Protein 4XTL (pdb70)

CATH classification: 1.20.1070.10

Foldseek 3Di:
DDDQQLFLVQVQQAPVFAAPCLLVLLLVLLVVLLVLLVVLLVVLVVCLVLFDPLQSLLSVLSNVLSVLRNVLSVVQSVLSVQQWDADPVVRGTHGDPVGPHHDCVSVLVSQLVNQLSLQLNLCSQFPADPDDSVVLSVLSNVLSNQLSVLQVQLRSCVPVPVPSVVVSNVVSVVSVVSSLVSLVNRLVRRLPPADVVLNVLSVVLNVLQVVLVVLQSCLSCQLDPQHCPGPLVHSVSVSSSSNSPSVSSVSSSVSSVSSSVSSSSVSVD

Solvent-accessible surface area: 11677 Å² total

Sequence (269 aa):
TQELGANFENFIGATEGFSEIAYQFTSHILTLGYAVMLAGLLLYFILTIKNVDKKFQMMSNILSAVVMVSSAFLLLYAQQAQNWTSSSFTTFNEEVGRYFLDPSGDLFNNGYRRYLNNWLIDVPMMMLLFQILFVVSSLTTSKFSSSVRNQFWFSGAMMMIITGYIGQQFFYEEVSNLLTAFLVWGAISSAFFFFFHILWVMKKVINEGKEEGISPAGQKILSNIWILFLISWTTLYPGAYLMPYYLTGVDGFLYSEDGVMMARQQLVYTIADVSSVIYGVLLLGNLAITTLSNK

Radius of gyration: 19.94 Å; Cα contacts (8 Å, |Δi|>4): 425; chains: 1; bounding box: 28×38×68 Å

Structure (mmCIF, N/CA/C/O backbone):
data_4XTL
#
_entry.id   4XTL
#
_cell.length_a   40.180
_cell.length_b   80.840
_cell.length_c   232.840
_cell.angle_alpha   90.00
_cell.angle_beta   90.00
_cell.angle_gamma   90.00
#
_symmetry.space_group_name_H-M   'I 2 2 2'
#
loop_
_entity.id
_entity.type
_entity.pdbx_description
1 polymer 'Sodium pumping rhodopsin'
2 non-polymer 'SODIUM ION'
3 non-polymer EICOSANE
4 non-polymer GLYCEROL
5 water water
#
loop_
_atom_site.group_PDB
_atom_site.id
_atom_site.type_symbol
_atom_site.label_atom_id
_atom_site.label_alt_id
_atom_site.label_comp_id
_atom_site.label_asym_id
_atom_site.label_entity_id
_atom_site.label_seq_id
_atom_site.pdbx_PDB_ins_code
_atom_site.Cartn_x
_atom_site.Cartn_y
_atom_site.Cartn_z
_atom_site.occupancy
_atom_site.B_iso_or_equiv
_atom_site.auth_seq_id
_atom_site.auth_comp_id
_atom_site.auth_asym_id
_atom_site.auth_atom_id
_atom_site.pdbx_PDB_model_num
ATOM 1 N N . THR A 1 2 ? 25.806 11.910 -1.737 1.00 107.63 2 THR A N 1
ATOM 2 C CA . THR A 1 2 ? 26.038 12.060 -0.271 1.00 100.64 2 THR A CA 1
ATOM 3 C C . THR A 1 2 ? 25.749 13.491 0.180 1.00 106.16 2 THR A C 1
ATOM 4 O O . THR A 1 2 ? 26.296 14.448 -0.372 1.00 92.85 2 THR A O 1
ATOM 6 N N . GLN A 1 3 ? 24.893 13.627 1.188 1.00 91.27 3 GLN A N 1
ATOM 7 C CA . GLN A 1 3 ? 24.505 14.941 1.694 1.00 92.91 3 GLN A CA 1
ATOM 8 C C . GLN A 1 3 ? 25.669 15.643 2.400 1.00 94.07 3 GLN A C 1
ATOM 9 O O . GLN A 1 3 ? 26.196 15.143 3.395 1.00 114.05 3 GLN A O 1
ATOM 15 N N . GLU A 1 4 ? 26.054 16.807 1.883 1.00 63.31 4 GLU A N 1
ATOM 16 C CA . GLU A 1 4 ? 27.202 17.537 2.406 1.00 64.44 4 GLU A CA 1
ATOM 17 C C . GLU A 1 4 ? 26.795 18.693 3.325 1.00 63.30 4 GLU A C 1
ATOM 18 O O . GLU A 1 4 ? 27.422 18.903 4.361 1.00 73.31 4 GLU A O 1
ATOM 21 N N . LEU A 1 5 ? 25.759 19.445 2.954 0.75 47.98 5 LEU A N 1
ATOM 22 C CA . LEU A 1 5 ? 25.333 20.596 3.768 0.75 54.97 5 LEU A CA 1
ATOM 23 C C . LEU A 1 5 ? 24.740 20.154 5.103 0.75 50.31 5 LEU A C 1
ATOM 24 O O . LEU A 1 5 ? 25.002 20.766 6.136 0.75 61.72 5 LEU A O 1
ATOM 29 N N . GLY A 1 6 ? 23.937 19.094 5.070 1.00 52.75 6 GLY A N 1
ATOM 30 C CA . GLY A 1 6 ? 23.153 18.685 6.230 1.00 57.34 6 GLY A CA 1
ATOM 31 C C . GLY A 1 6 ? 23.785 17.561 7.024 1.00 58.95 6 GLY A C 1
ATOM 32 O O . GLY A 1 6 ? 23.085 16.731 7.602 1.00 61.57 6 GLY A O 1
ATOM 33 N N . ASN A 1 7 ? 25.114 17.535 7.054 1.00 56.25 7 ASN A N 1
ATOM 34 C C . ASN A 1 7 ? 25.953 16.507 9.473 1.00 51.05 7 ASN A C 1
ATOM 35 O O . ASN A 1 7 ? 26.355 15.572 10.155 1.00 52.97 7 ASN A O 1
ATOM 36 N N . ALA A 1 8 ? 25.844 17.742 9.946 1.00 49.48 8 ALA A N 1
ATOM 37 C CA . ALA A 1 8 ? 26.329 18.092 11.278 1.00 53.82 8 ALA A CA 1
ATOM 38 C C . ALA A 1 8 ? 25.305 17.704 12.344 1.00 52.38 8 ALA A C 1
ATOM 39 O O . ALA A 1 8 ? 25.663 17.360 13.476 1.00 68.63 8 ALA A O 1
ATOM 41 N N . ASN A 1 9 ? 24.032 17.765 11.975 1.00 33.42 9 ASN A N 1
ATOM 42 C CA . ASN A 1 9 ? 22.957 17.506 12.907 1.00 33.28 9 ASN A CA 1
ATOM 43 C C . ASN A 1 9 ? 21.650 17.200 12.192 1.00 35.19 9 ASN A C 1
ATOM 44 O O . ASN A 1 9 ? 21.517 17.430 10.975 1.00 32.13 9 ASN A O 1
ATOM 49 N N . PHE A 1 10 ? 20.679 16.688 12.945 1.00 29.41 10 PHE A N 1
ATOM 50 C CA . PHE A 1 10 ? 19.430 16.239 12.384 1.00 30.96 10 PHE A CA 1
ATOM 51 C C . PHE A 1 10 ? 18.615 17.374 11.782 1.00 32.27 10 PHE A C 1
ATOM 52 O O . PHE A 1 10 ? 17.934 17.187 10.773 1.00 31.32 10 PHE A O 1
ATOM 60 N N . GLU A 1 11 ? 18.678 18.546 12.412 1.00 29.03 11 GLU A N 1
ATOM 61 C CA . GLU A 1 11 ? 17.974 19.715 11.925 1.00 25.34 11 GLU A CA 1
ATOM 62 C C . GLU A 1 11 ? 18.476 20.087 10.524 1.00 23.92 11 GLU A C 1
ATOM 63 O O . GLU A 1 11 ? 17.678 20.307 9.618 1.00 25.72 11 GLU A O 1
ATOM 69 N N . ASN A 1 12 ? 19.791 20.141 10.354 1.00 26.12 12 ASN A N 1
ATOM 70 C CA . ASN A 1 12 ? 20.364 20.429 9.026 1.00 25.16 12 ASN A CA 1
ATOM 71 C C . ASN A 1 12 ? 20.039 19.321 8.035 1.00 30.97 12 ASN A C 1
ATOM 72 O O . ASN A 1 12 ? 19.743 19.595 6.870 1.00 29.20 12 ASN A O 1
ATOM 77 N N . PHE A 1 13 ? 20.068 18.074 8.503 1.00 29.08 13 PHE A N 1
ATOM 78 C CA . PHE A 1 13 ? 19.772 16.940 7.639 1.00 27.34 13 PHE A CA 1
ATOM 79 C C . PHE A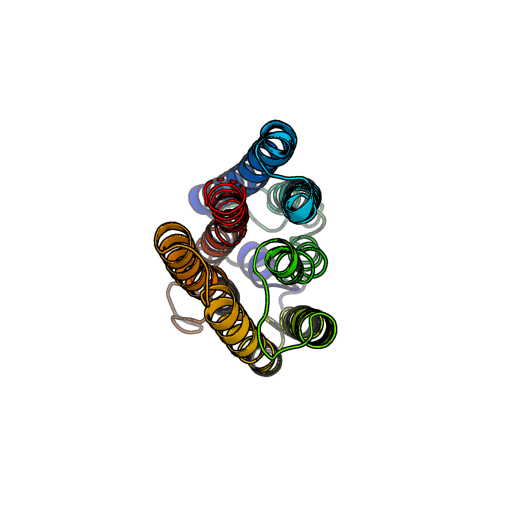 1 13 ? 18.369 17.038 7.072 1.00 29.80 13 PHE A C 1
ATOM 80 O O . PHE A 1 13 ? 18.155 16.921 5.852 1.00 30.38 13 PHE A O 1
ATOM 88 N N . ILE A 1 14 ? 17.395 17.284 7.938 1.00 27.99 14 ILE A N 1
ATOM 89 C CA . ILE A 1 14 ? 16.025 17.421 7.493 1.00 27.34 14 ILE A CA 1
ATOM 90 C C . ILE A 1 14 ? 15.863 18.650 6.579 1.00 29.89 14 ILE A C 1
ATOM 91 O O . ILE A 1 14 ? 15.246 18.585 5.510 1.00 29.39 14 ILE A O 1
ATOM 96 N N . GLY A 1 15 ? 16.407 19.779 7.017 1.00 27.40 15 GLY A N 1
ATOM 97 C CA . GLY A 1 15 ? 16.347 21.008 6.238 1.00 27.91 15 GLY A CA 1
ATOM 98 C C . GLY A 1 15 ? 16.974 20.900 4.853 1.00 28.77 15 GLY A C 1
ATOM 99 O O . GLY A 1 15 ? 16.577 21.614 3.952 1.00 31.03 15 GLY A O 1
ATOM 100 N N . ALA A 1 16 ? 17.992 20.060 4.698 1.00 27.20 16 ALA A N 1
ATOM 101 C CA . ALA A 1 16 ? 18.672 19.917 3.406 1.00 30.10 16 ALA A CA 1
ATOM 102 C C . ALA A 1 16 ? 18.023 18.848 2.530 1.00 34.89 16 ALA A C 1
ATOM 103 O O . ALA A 1 16 ? 18.268 18.792 1.331 1.00 39.03 16 ALA A O 1
ATOM 105 N N . THR A 1 17 ? 17.192 18.002 3.111 1.00 29.71 17 THR A N 1
ATOM 106 C CA . THR A 1 17 ? 16.572 16.925 2.325 1.00 31.41 17 THR A CA 1
ATOM 107 C C . THR A 1 17 ? 15.078 17.188 2.107 1.00 34.47 17 THR A C 1
ATOM 108 O O . THR A 1 17 ? 14.658 17.587 1.021 1.00 35.95 17 THR A O 1
ATOM 112 N N . GLU A 1 18 ? 14.296 16.993 3.156 1.00 32.88 18 GLU A N 1
ATOM 113 C CA . GLU A 1 18 ? 12.844 17.119 3.123 1.00 33.16 18 GLU A CA 1
ATOM 114 C C . GLU A 1 18 ? 12.426 18.581 3.185 1.00 35.08 18 GLU A C 1
ATOM 115 O O . GLU A 1 18 ? 11.392 18.962 2.639 1.00 33.25 18 GLU A O 1
ATOM 121 N N . GLY A 1 19 ? 13.223 19.411 3.857 1.00 31.60 19 GLY A N 1
ATOM 122 C CA . GLY A 1 19 ? 12.798 20.772 4.155 1.00 29.29 19 GLY A CA 1
ATOM 123 C C . GLY A 1 19 ? 11.717 20.778 5.224 1.00 28.99 19 GLY A C 1
ATOM 124 O O . GLY A 1 19 ? 11.226 19.732 5.622 1.00 31.68 19 GLY A O 1
ATOM 125 N N . PHE A 1 20 ? 11.366 21.973 5.695 1.00 28.25 20 PHE A N 1
ATOM 126 C CA . PHE A 1 20 ? 10.382 22.170 6.755 1.00 31.21 20 PHE A CA 1
ATOM 127 C C . PHE A 1 20 ? 9.135 22.837 6.179 1.00 25.75 20 PHE A C 1
ATOM 128 O O . PHE A 1 20 ? 9.229 23.817 5.434 1.00 29.96 20 PHE A O 1
ATOM 136 N N . SER A 1 21 ? 7.975 22.303 6.522 1.00 29.91 21 SER A N 1
ATOM 137 C CA . SER A 1 21 ? 6.737 22.959 6.211 1.00 32.88 21 SER A CA 1
ATOM 138 C C . SER A 1 21 ? 6.715 24.317 6.891 1.00 42.95 21 SER A C 1
ATOM 139 O O . SER A 1 21 ? 7.455 24.556 7.845 1.00 32.64 21 SER A O 1
ATOM 142 N N . GLU A 1 22 ? 5.860 25.205 6.400 1.00 35.42 22 GLU A N 1
ATOM 143 C CA . GLU A 1 22 ? 5.642 26.496 7.041 1.00 41.60 22 GLU A CA 1
ATOM 144 C C . GLU A 1 22 ? 5.304 26.303 8.526 1.00 37.44 22 GLU A C 1
ATOM 145 O O . GLU A 1 22 ? 5.828 27.014 9.390 1.00 33.49 22 GLU A O 1
ATOM 151 N N . ILE A 1 23 ? 4.419 25.356 8.816 1.00 36.92 23 ILE A N 1
ATOM 152 C CA . ILE A 1 23 ? 4.018 25.075 10.191 1.00 36.80 23 ILE A CA 1
ATOM 153 C C . ILE A 1 23 ? 5.205 24.650 11.054 1.00 32.68 23 ILE A C 1
ATOM 154 O O . ILE A 1 23 ? 5.378 25.152 12.155 1.00 31.72 23 ILE A O 1
ATOM 159 N N . ALA A 1 24 ? 6.015 23.717 10.570 1.00 34.30 24 ALA A N 1
ATOM 160 C CA . ALA A 1 24 ? 7.145 23.248 11.367 1.00 32.42 24 ALA A CA 1
ATOM 161 C C . ALA A 1 24 ? 8.155 24.383 11.568 1.00 32.81 24 ALA A C 1
ATOM 162 O O . ALA A 1 24 ? 8.681 24.577 12.673 1.00 29.29 24 ALA A O 1
ATOM 164 N N . TYR A 1 25 ? 8.416 25.145 10.509 1.00 27.95 25 TYR A N 1
ATOM 165 C CA . TYR A 1 25 ? 9.353 26.250 10.594 1.00 28.68 25 TYR A CA 1
ATOM 166 C C . TYR A 1 25 ? 8.886 27.332 11.579 1.00 29.90 25 TYR A C 1
ATOM 167 O O . TYR A 1 25 ? 9.668 27.821 12.417 1.00 26.88 25 TYR A O 1
ATOM 176 N N . GLN A 1 26 ? 7.615 27.700 11.480 1.00 28.17 26 GLN A N 1
ATOM 177 C CA . GLN A 1 26 ? 7.069 28.782 12.295 1.00 28.75 26 GLN A CA 1
ATOM 178 C C . GLN A 1 26 ? 6.840 28.312 13.731 1.00 30.32 26 GLN A C 1
ATOM 179 O O . GLN A 1 26 ? 7.073 29.072 14.680 1.00 27.96 26 GLN A O 1
ATOM 185 N N . PHE A 1 27 ? 6.378 27.080 13.895 1.00 27.92 27 PHE A N 1
ATOM 186 C CA . PHE A 1 27 ? 6.193 26.552 15.240 1.00 31.22 27 PHE A CA 1
ATOM 187 C C . PHE A 1 27 ? 7.510 26.552 15.996 1.00 30.56 27 PHE A C 1
ATOM 188 O O . PHE A 1 27 ? 7.557 26.962 17.163 1.00 28.47 27 PHE A O 1
ATOM 196 N N . THR A 1 28 ? 8.570 26.097 15.336 1.00 28.34 28 THR A N 1
ATOM 197 C CA . THR A 1 28 ? 9.875 25.978 15.987 1.00 28.02 28 THR A CA 1
ATOM 198 C C . THR A 1 28 ? 10.424 27.365 16.310 1.00 26.85 28 THR A C 1
ATOM 199 O O . THR A 1 28 ? 10.912 27.616 17.414 1.00 26.22 28 THR A O 1
ATOM 203 N N . SER A 1 29 ? 10.320 28.290 15.361 1.00 26.06 29 SER A N 1
ATOM 204 C CA . SER A 1 29 ? 10.715 29.654 15.617 1.00 28.63 29 SER A CA 1
ATOM 205 C C . SER A 1 29 ? 9.987 30.243 16.834 1.00 27.80 29 SER A C 1
ATOM 206 O O . SER A 1 29 ? 10.606 30.849 17.702 1.00 27.79 29 SER A O 1
ATOM 209 N N . HIS A 1 30 ? 8.674 30.058 16.899 1.00 26.49 30 HIS A N 1
ATOM 210 C CA . HIS A 1 30 ? 7.882 30.631 17.963 1.00 29.03 30 HIS A CA 1
ATOM 211 C C . HIS A 1 30 ? 8.187 30.003 19.318 1.00 26.09 30 HIS A C 1
ATOM 212 O O . HIS A 1 30 ? 8.249 30.717 20.326 1.00 26.65 30 HIS A O 1
ATOM 219 N N . ILE A 1 31 ? 8.394 28.693 19.353 1.00 23.60 31 ILE A N 1
ATOM 220 C CA . ILE A 1 31 ? 8.693 28.034 20.632 1.00 23.08 31 ILE A CA 1
ATOM 221 C C . ILE A 1 31 ? 10.074 28.480 21.140 1.00 27.31 31 ILE A C 1
ATOM 222 O O . ILE A 1 31 ? 10.257 28.707 22.346 1.00 23.62 31 ILE A O 1
ATOM 227 N N . LEU A 1 32 ? 11.033 28.645 20.238 1.00 25.68 32 LEU A N 1
ATOM 228 C CA . LEU A 1 32 ? 12.370 29.106 20.630 1.00 26.86 32 LEU A CA 1
ATOM 229 C C . LEU A 1 32 ? 12.313 30.556 21.128 1.00 28.59 32 LEU A C 1
ATOM 230 O O . LEU A 1 32 ? 12.990 30.931 22.089 1.00 26.52 32 LEU A O 1
ATOM 235 N N . THR A 1 33 ? 11.474 31.372 20.499 1.00 24.21 33 THR A N 1
ATOM 236 C CA . THR A 1 33 ? 11.295 32.739 20.925 1.00 24.54 33 THR A CA 1
ATOM 237 C C . THR A 1 33 ? 10.631 32.800 22.298 1.00 26.46 33 THR A C 1
ATOM 238 O O . THR A 1 33 ? 11.032 33.598 23.148 1.00 28.04 33 THR A O 1
ATOM 242 N N . LEU A 1 34 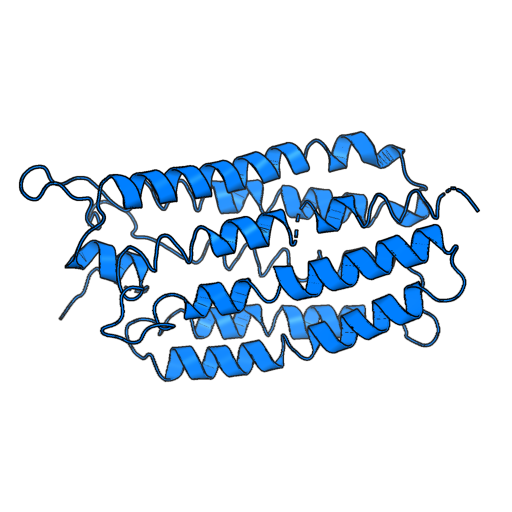? 9.627 31.957 22.518 1.00 25.71 34 LEU A N 1
ATOM 243 C CA . LEU A 1 34 ? 8.960 31.901 23.813 1.00 27.16 34 LEU A CA 1
ATOM 244 C C . LEU A 1 34 ? 9.992 31.543 24.880 1.00 28.07 34 LEU A C 1
ATOM 245 O O . LEU A 1 34 ? 9.962 32.071 25.988 1.00 26.49 34 LEU A O 1
ATOM 250 N N . GLY A 1 35 ? 10.905 30.656 24.521 1.00 24.05 35 GLY A N 1
ATOM 251 C CA . GLY A 1 35 ? 11.941 30.178 25.429 1.00 25.04 35 GLY A CA 1
ATOM 252 C C . GLY A 1 35 ? 12.809 31.310 25.952 1.00 25.15 35 GLY A C 1
ATOM 253 O O . GLY A 1 35 ? 12.954 31.485 27.174 1.00 23.90 35 GLY A O 1
ATOM 254 N N . TYR A 1 36 ? 13.368 32.122 25.053 1.00 22.94 36 TYR A N 1
ATOM 255 C CA . TYR A 1 36 ? 14.211 33.218 25.520 1.00 23.03 36 TYR A CA 1
ATOM 256 C C . TYR A 1 36 ? 13.404 34.307 26.199 1.00 23.46 36 TYR A C 1
ATOM 257 O O . TYR A 1 36 ? 13.901 34.940 27.136 1.00 23.21 36 TYR A O 1
ATOM 266 N N . ALA A 1 37 ? 12.156 34.516 25.772 1.00 22.97 37 ALA A N 1
ATOM 267 C CA . ALA A 1 37 ? 11.310 35.524 26.392 1.00 24.84 37 ALA A CA 1
ATOM 268 C C . ALA A 1 37 ? 11.013 35.176 27.861 1.00 24.14 37 ALA A C 1
ATOM 269 O O . ALA A 1 37 ? 11.022 36.046 28.728 1.00 22.83 37 ALA A O 1
ATOM 271 N N . VAL A 1 38 ? 10.745 33.900 28.114 1.00 21.47 38 VAL A N 1
ATOM 272 C CA . VAL A 1 38 ? 10.529 33.428 29.480 1.00 20.78 38 VAL A CA 1
ATOM 273 C C . VAL A 1 38 ? 11.792 33.621 30.331 1.00 21.49 38 VAL A C 1
ATOM 274 O O . VAL A 1 38 ? 11.700 33.994 31.509 1.00 22.35 38 VAL A O 1
ATOM 278 N N . MET A 1 39 ? 12.968 33.410 29.758 1.00 21.77 39 MET A N 1
ATOM 279 C CA . MET A 1 39 ? 14.209 33.616 30.522 1.00 20.91 39 MET A CA 1
ATOM 280 C C . MET A 1 39 ? 14.394 35.089 30.895 1.00 22.23 39 MET A C 1
ATOM 281 O O . MET A 1 39 ? 14.868 35.412 31.981 1.00 22.31 39 MET A O 1
ATOM 286 N N . LEU A 1 40 ? 14.020 35.987 29.991 1.00 21.23 40 LEU A N 1
ATOM 287 C CA . LEU A 1 40 ? 14.145 37.412 30.292 1.00 20.92 40 LEU A CA 1
ATOM 288 C C . LEU A 1 40 ? 13.189 37.813 31.414 1.00 22.21 40 LEU A C 1
ATOM 289 O O . LEU A 1 40 ? 13.564 38.533 32.346 1.00 24.14 40 LEU A O 1
ATOM 294 N N . ALA A 1 41 ? 11.951 37.333 31.338 1.00 20.65 41 ALA A N 1
ATOM 295 C CA . ALA A 1 41 ? 11.000 37.553 32.412 1.00 24.26 41 ALA A CA 1
ATOM 296 C C . ALA A 1 41 ? 11.512 36.969 33.723 1.00 24.83 41 ALA A C 1
ATOM 297 O O . ALA A 1 41 ? 11.401 37.597 34.795 1.00 23.32 41 ALA A O 1
ATOM 299 N N . GLY A 1 42 ? 12.057 35.758 33.654 1.00 22.70 42 GLY A N 1
ATOM 300 C CA . GLY A 1 42 ? 12.653 35.116 34.825 1.00 22.96 42 GLY A CA 1
ATOM 301 C C . GLY A 1 42 ? 13.776 35.938 35.434 1.00 20.86 42 GLY A C 1
ATOM 302 O O . GLY A 1 42 ? 13.890 36.083 36.675 1.00 21.89 42 GLY A O 1
ATOM 303 N N . LEU A 1 43 ? 14.598 36.519 34.568 1.00 19.63 43 LEU A N 1
ATOM 304 C CA . LEU A 1 43 ? 15.693 37.334 35.021 1.00 21.51 43 LEU A CA 1
ATOM 305 C C . LEU A 1 43 ? 15.167 38.483 35.900 1.00 22.54 43 LEU A C 1
ATOM 306 O O . LEU A 1 43 ? 15.662 38.711 37.005 1.00 21.23 43 LEU A O 1
ATOM 311 N N . LEU A 1 44 ? 14.163 39.184 35.403 1.00 23.15 44 LEU A N 1
ATOM 312 C CA A LEU A 1 44 ? 13.598 40.299 36.152 0.50 23.21 44 LEU A CA 1
ATOM 313 C CA B LEU A 1 44 ? 13.572 40.303 36.144 0.50 26.66 44 LEU A CA 1
ATOM 314 C C . LEU A 1 44 ? 12.979 39.802 37.461 1.00 26.43 44 LEU A C 1
ATOM 315 O O . LEU A 1 44 ? 13.181 40.409 38.519 1.00 25.16 44 LEU A O 1
ATOM 324 N N . TYR A 1 45 ? 12.261 38.680 37.397 1.00 24.23 45 TYR A N 1
ATOM 325 C CA . TYR A 1 45 ? 11.697 38.068 38.600 1.00 23.80 45 TYR A CA 1
ATOM 326 C C . TYR A 1 45 ? 12.741 37.778 39.665 1.00 24.50 45 TYR A C 1
ATOM 327 O O . TYR A 1 45 ? 12.557 38.148 40.835 1.00 25.65 45 TYR A O 1
ATOM 336 N N . PHE A 1 46 ? 13.835 37.107 39.306 1.00 20.61 46 PHE A N 1
ATOM 337 C CA . PHE A 1 46 ? 14.824 36.743 40.299 1.00 21.70 46 PHE A CA 1
ATOM 338 C C . PHE A 1 46 ? 15.554 37.957 40.866 1.00 24.76 46 PHE A C 1
ATOM 339 O O . PHE A 1 46 ? 15.884 37.982 42.037 1.00 24.65 46 PHE A O 1
ATOM 347 N N . ILE A 1 47 ? 15.744 38.982 40.039 1.00 22.15 47 ILE A N 1
ATOM 348 C CA . ILE A 1 47 ? 16.349 40.227 40.520 1.00 23.23 47 ILE A CA 1
ATOM 349 C C . ILE A 1 47 ? 15.409 40.918 41.517 1.00 22.01 47 ILE A C 1
ATOM 350 O O . ILE A 1 47 ? 15.813 41.253 42.633 1.00 26.69 47 ILE A O 1
ATOM 355 N N . LEU A 1 48 ? 14.148 41.073 41.142 1.00 23.09 48 LEU A N 1
ATOM 356 C CA . LEU A 1 48 ? 13.220 41.867 41.931 1.00 23.60 48 LEU A CA 1
ATOM 357 C C . LEU A 1 48 ? 12.872 41.211 43.260 1.00 33.64 48 LEU A C 1
ATOM 358 O O . LEU A 1 48 ? 12.605 41.913 44.237 1.00 35.21 48 LEU A O 1
ATOM 363 N N . THR A 1 49 ? 12.880 39.881 43.313 1.00 24.84 49 THR A N 1
ATOM 364 C CA . THR A 1 49 ? 12.434 39.180 44.530 1.00 28.55 49 THR A CA 1
ATOM 365 C C . THR A 1 49 ? 13.575 38.806 45.467 1.00 30.24 49 THR A C 1
ATOM 366 O O . THR A 1 49 ? 13.370 38.165 46.495 1.00 30.78 49 THR A O 1
ATOM 370 N N . ILE A 1 50 ? 14.787 39.223 45.139 1.00 27.73 50 ILE A N 1
ATOM 371 C CA . ILE A 1 50 ? 15.939 38.799 45.881 1.00 28.98 50 ILE A CA 1
ATOM 372 C C . ILE A 1 50 ? 15.847 39.254 47.333 1.00 32.95 50 ILE A C 1
ATOM 373 O O . ILE A 1 50 ? 16.291 38.547 48.245 1.00 32.26 50 ILE A O 1
ATOM 378 N N . LYS A 1 51 ? 15.209 40.398 47.558 1.00 29.12 51 LYS A N 1
ATOM 379 C CA . LYS A 1 51 ? 15.012 40.890 48.917 1.00 39.59 51 LYS A CA 1
ATOM 380 C C . LYS A 1 51 ? 14.011 40.115 49.764 1.00 37.18 51 LYS A C 1
ATOM 381 O O . LYS A 1 51 ? 13.926 40.357 50.968 1.00 42.44 51 LYS A O 1
ATOM 387 N N . ASN A 1 52 ? 13.249 39.203 49.156 1.00 28.34 52 ASN A N 1
ATOM 388 C CA . ASN A 1 52 ? 12.223 38.460 49.873 1.00 29.61 52 ASN A CA 1
ATOM 389 C C . ASN A 1 52 ? 12.793 37.304 50.699 1.00 29.30 52 ASN A C 1
ATOM 390 O O . ASN A 1 52 ? 12.056 36.674 51.454 1.00 29.89 52 ASN A O 1
ATOM 395 N N . VAL A 1 53 ? 14.082 37.005 50.548 1.00 26.10 53 VAL A N 1
ATOM 396 C CA . VAL A 1 53 ? 14.693 35.907 51.314 1.00 25.54 53 VAL A CA 1
ATOM 397 C C . VAL A 1 53 ? 15.824 36.416 52.197 1.00 25.53 53 VAL A C 1
ATOM 398 O O . VAL A 1 53 ? 16.446 37.458 51.928 1.00 27.16 53 VAL A O 1
ATOM 402 N N . ASP A 1 54 ? 16.078 35.688 53.274 1.00 25.87 54 ASP A N 1
ATOM 403 C CA . ASP A 1 54 ? 17.135 36.044 54.185 1.00 27.98 54 ASP A CA 1
ATOM 404 C C . ASP A 1 54 ? 18.459 36.012 53.447 1.00 28.03 54 ASP A C 1
ATOM 405 O O . ASP A 1 54 ? 18.633 35.270 52.483 1.00 25.95 54 ASP A O 1
ATOM 410 N N . LYS A 1 55 ? 19.396 36.821 53.913 1.00 23.79 55 LYS A N 1
ATOM 411 C CA . LYS A 1 55 ? 20.719 36.906 53.331 1.00 25.82 55 LYS A CA 1
ATOM 412 C C . LYS A 1 55 ? 21.378 35.554 53.118 1.00 25.18 55 LYS A C 1
ATOM 413 O O . LYS A 1 55 ? 22.055 35.315 52.099 1.00 23.90 55 LYS A O 1
ATOM 419 N N . LYS A 1 56 ? 21.210 34.663 54.095 1.00 24.01 56 LYS A N 1
ATOM 420 C CA . LYS A 1 56 ? 21.911 33.387 54.030 1.00 26.55 56 LYS A CA 1
ATOM 421 C C . LYS A 1 56 ? 21.506 32.552 52.823 1.00 23.61 56 LYS A C 1
ATOM 422 O O . LYS A 1 56 ? 22.235 31.644 52.454 1.00 27.06 56 LYS A O 1
ATOM 426 N N . PHE A 1 57 ? 20.338 32.834 52.242 1.00 21.03 57 PHE A N 1
ATOM 427 C CA . PHE A 1 57 ? 19.868 32.067 51.088 1.00 20.61 57 PHE A CA 1
ATOM 428 C C . PHE A 1 57 ? 20.097 32.770 49.759 1.00 23.24 57 PHE A C 1
ATOM 429 O O . PHE A 1 57 ? 19.840 32.185 48.713 1.00 21.28 57 PHE A O 1
ATOM 437 N N . GLN A 1 58 ? 20.541 34.022 49.793 1.00 21.62 58 GLN A N 1
ATOM 438 C CA . GLN A 1 58 ? 20.526 34.838 48.567 1.00 22.51 58 GLN A CA 1
ATOM 439 C C . GLN A 1 58 ? 21.463 34.360 47.453 1.00 21.96 58 GLN A C 1
ATOM 440 O O . GLN A 1 58 ? 21.259 34.698 46.275 1.00 21.32 58 GLN A O 1
ATOM 446 N N . MET A 1 59 ? 22.483 33.571 47.761 1.00 21.27 59 MET A N 1
ATOM 447 C CA A MET A 1 59 ? 23.325 33.031 46.707 0.50 23.93 59 MET A CA 1
ATOM 448 C CA B MET A 1 59 ? 23.318 33.045 46.695 0.50 22.97 59 MET A CA 1
ATOM 449 C C . MET A 1 59 ? 22.496 32.183 45.740 1.00 21.08 59 MET A C 1
ATOM 450 O O . MET A 1 59 ? 22.821 32.078 44.559 1.00 19.96 59 MET A O 1
ATOM 459 N N . SER A 1 60 ? 21.429 31.553 46.238 1.00 18.34 60 SER A N 1
ATOM 460 C CA . SER A 1 60 ? 20.576 30.792 45.338 1.00 21.22 60 SER A CA 1
ATOM 461 C C . SER A 1 60 ? 19.857 31.719 44.344 1.00 21.37 60 SER A C 1
ATOM 462 O O . SER A 1 60 ? 19.816 31.473 43.119 1.00 20.11 60 SER A O 1
ATOM 465 N N . ASN A 1 61 ? 19.315 32.820 44.849 1.00 21.89 61 ASN A N 1
ATOM 466 C CA . ASN A 1 61 ? 18.619 33.764 43.990 1.00 23.62 61 ASN A CA 1
ATOM 467 C C . ASN A 1 61 ? 19.601 34.357 42.982 1.00 22.55 61 ASN A C 1
ATOM 468 O O . ASN A 1 61 ? 19.273 34.562 41.798 1.00 22.98 61 ASN A O 1
ATOM 473 N N . ILE A 1 62 ? 20.832 34.612 43.428 1.00 21.05 62 ILE A N 1
ATOM 474 C CA . ILE A 1 62 ? 21.894 35.088 42.556 1.00 23.06 62 ILE A CA 1
ATOM 475 C C . ILE A 1 62 ? 22.195 34.121 41.419 1.00 23.12 62 ILE A C 1
ATOM 476 O O . ILE A 1 62 ? 22.290 34.504 40.239 1.00 22.21 62 ILE A O 1
ATOM 481 N N . LEU A 1 63 ? 22.357 32.856 41.760 1.00 19.12 63 LEU A N 1
ATOM 482 C CA . LEU A 1 63 ? 22.612 31.853 40.762 1.00 19.04 63 LEU A CA 1
ATOM 483 C C . LEU A 1 63 ? 21.445 31.748 39.786 1.00 18.26 63 LEU A C 1
ATOM 484 O O . LEU A 1 63 ? 21.675 31.591 38.575 1.00 20.86 63 LEU A O 1
ATOM 489 N N . SER A 1 64 ? 20.220 31.853 40.277 1.00 17.10 64 SER A N 1
ATOM 490 C CA . SER A 1 64 ? 19.053 31.810 39.374 1.00 17.74 64 SER A CA 1
ATOM 491 C C . SER A 1 64 ? 19.150 32.960 38.367 1.00 17.95 64 SER A C 1
ATOM 492 O O . SER A 1 64 ? 18.940 32.768 37.166 1.00 19.76 64 SER A O 1
ATOM 495 N N . ALA A 1 65 ? 19.469 34.155 38.861 1.00 18.65 65 ALA A N 1
ATOM 496 C CA . ALA A 1 65 ? 19.636 35.306 37.963 1.00 20.06 65 ALA A CA 1
ATOM 497 C C . ALA A 1 65 ? 20.734 35.121 36.923 1.00 20.09 65 ALA A C 1
ATOM 498 O O . ALA A 1 65 ? 20.521 35.419 35.744 1.00 21.79 65 ALA A O 1
ATOM 500 N N . VAL A 1 66 ? 21.914 34.651 37.329 1.00 19.59 66 VAL A N 1
ATOM 501 C CA . VAL A 1 66 ? 23.001 34.379 36.420 1.00 21.02 66 VAL A CA 1
ATOM 502 C C . VAL A 1 66 ? 22.605 33.329 35.369 1.00 22.44 66 VAL A C 1
ATOM 503 O O . VAL A 1 66 ? 22.847 33.496 34.179 1.00 22.07 66 VAL A O 1
ATOM 507 N N . VAL A 1 67 ? 21.958 32.252 35.813 1.00 19.69 67 VAL A N 1
ATOM 508 C CA . VAL A 1 67 ? 21.429 31.261 34.883 1.00 17.98 67 VAL A CA 1
ATOM 509 C C . VAL A 1 67 ? 20.491 31.917 33.856 1.00 18.32 67 VAL A C 1
ATOM 510 O O . VAL A 1 67 ? 20.574 31.615 32.651 1.00 20.59 67 VAL A O 1
ATOM 514 N N . MET A 1 68 ? 19.600 32.790 34.306 1.00 19.83 68 MET A N 1
ATOM 515 C CA . MET A 1 68 ? 18.681 33.477 33.406 1.00 20.45 68 MET A CA 1
ATOM 516 C C . MET A 1 68 ? 19.431 34.327 32.376 1.00 21.01 68 MET A C 1
ATOM 517 O O . MET A 1 68 ? 19.022 34.388 31.210 1.00 19.45 68 MET A O 1
ATOM 522 N N . VAL A 1 69 ? 20.503 35.005 32.808 1.00 19.92 69 VAL A N 1
ATOM 523 C CA . VAL A 1 69 ? 21.291 35.817 31.858 1.00 21.21 69 VAL A CA 1
ATOM 524 C C . VAL A 1 69 ? 21.843 34.916 30.754 1.00 20.77 69 VAL A C 1
ATOM 525 O O . VAL A 1 69 ? 21.709 35.210 29.547 1.00 21.84 69 VAL A O 1
ATOM 529 N N . SER A 1 70 ? 22.477 33.818 31.143 1.00 19.79 70 SER A N 1
ATOM 530 C CA A SER A 1 70 ? 23.078 32.917 30.168 0.70 21.57 70 SER A CA 1
ATOM 531 C CA B SER A 1 70 ? 23.072 32.879 30.196 0.30 21.74 70 SER A CA 1
ATOM 532 C C . SER A 1 70 ? 22.025 32.288 29.255 1.00 22.19 70 SER A C 1
ATOM 533 O O . SER A 1 70 ? 22.236 32.193 28.046 1.00 22.41 70 SER A O 1
ATOM 538 N N . ALA A 1 71 ? 20.899 31.880 29.827 1.00 20.05 71 ALA A N 1
ATOM 539 C CA . ALA A 1 71 ? 19.837 31.227 29.070 1.00 20.47 71 ALA A CA 1
ATOM 540 C C . ALA A 1 71 ? 19.165 32.209 28.117 1.00 19.68 71 ALA A C 1
ATOM 541 O O . ALA A 1 71 ? 18.901 31.877 26.958 1.00 20.20 71 ALA A O 1
ATOM 543 N N . PHE A 1 72 ? 18.908 33.432 28.581 1.00 18.86 72 PHE A N 1
ATOM 544 C CA . PHE A 1 72 ? 18.328 34.427 27.699 1.00 19.94 72 PHE A CA 1
ATOM 545 C C . PHE A 1 72 ? 19.246 34.685 26.502 1.00 20.20 72 PHE A C 1
ATOM 546 O O . PHE A 1 72 ? 18.793 34.651 25.350 1.00 20.80 72 PHE A O 1
ATOM 554 N N . LEU A 1 73 ? 20.531 34.906 26.752 1.00 18.60 73 LEU A N 1
ATOM 555 C CA . LEU A 1 73 ? 21.436 35.237 25.648 1.00 20.63 73 LEU A CA 1
ATOM 556 C C . LEU A 1 73 ? 21.585 34.085 24.672 1.00 23.16 73 LEU A C 1
ATOM 557 O O . LEU A 1 73 ? 21.567 34.267 23.449 1.00 20.92 73 LEU A O 1
ATOM 562 N N . LEU A 1 74 ? 21.780 32.885 25.203 1.00 19.84 74 LEU A N 1
ATOM 563 C CA . LEU A 1 74 ? 22.104 31.755 24.341 1.00 21.58 74 LEU A CA 1
ATOM 564 C C . LEU A 1 74 ? 20.870 31.204 23.654 1.00 20.75 74 LEU A C 1
ATOM 565 O O . LEU A 1 74 ? 20.963 30.729 22.511 1.00 22.03 74 LEU A O 1
ATOM 570 N N . LEU A 1 75 ? 19.713 31.262 24.304 1.00 20.54 75 LEU A N 1
ATOM 571 C CA . LEU A 1 75 ? 18.479 30.862 23.651 1.00 22.27 75 LEU A CA 1
ATOM 572 C C . LEU A 1 75 ? 18.031 31.923 22.636 1.00 23.20 75 LEU A C 1
ATOM 573 O O . LEU A 1 75 ? 17.433 31.589 21.599 1.00 22.67 75 LEU A O 1
ATOM 578 N N . TYR A 1 76 ? 18.329 33.198 22.908 1.00 19.81 76 TYR A N 1
ATOM 579 C CA . TYR A 1 76 ? 18.106 34.221 21.898 1.00 20.89 76 TYR A CA 1
ATOM 580 C C . TYR A 1 76 ? 18.964 33.930 20.669 1.00 20.19 76 TYR A C 1
ATOM 581 O O . TYR A 1 76 ? 18.472 33.944 19.519 1.00 22.84 76 TYR A O 1
ATOM 590 N N . ALA A 1 77 ? 20.236 33.629 20.889 1.00 20.05 77 ALA A N 1
ATOM 591 C CA . ALA A 1 77 ? 21.129 33.279 19.801 1.00 21.26 77 ALA A CA 1
ATOM 592 C C . ALA A 1 77 ? 20.643 32.036 19.045 1.00 24.37 77 ALA A C 1
ATOM 593 O O . ALA A 1 77 ? 20.703 31.992 17.814 1.00 25.53 77 ALA A O 1
ATOM 595 N N . GLN A 1 78 ? 20.137 31.041 19.771 1.00 22.10 78 GLN A N 1
ATOM 596 C CA A GLN A 1 78 ? 19.605 29.813 19.168 0.50 23.51 78 GLN A CA 1
ATOM 597 C CA B GLN A 1 78 ? 19.669 29.834 19.097 0.50 24.36 78 GLN A CA 1
ATOM 598 C C . GLN A 1 78 ? 18.428 30.112 18.261 1.00 25.75 78 GLN A C 1
ATOM 599 O O . GLN A 1 78 ? 18.297 29.561 17.159 1.00 24.84 78 GLN A O 1
ATOM 610 N N . ALA A 1 79 ? 17.536 30.961 18.749 1.00 22.45 79 ALA A N 1
ATOM 611 C CA . ALA A 1 79 ? 16.343 31.316 18.011 1.00 22.39 79 ALA A CA 1
ATOM 612 C C . ALA A 1 79 ? 16.720 32.034 16.708 1.00 25.30 79 ALA A C 1
ATOM 613 O O . ALA A 1 79 ? 16.142 31.735 15.654 1.00 25.46 79 ALA A O 1
ATOM 615 N N . GLN A 1 80 ? 17.690 32.959 16.766 1.00 24.33 80 GLN A N 1
ATOM 616 C CA . GLN A 1 80 ? 18.120 33.690 15.565 1.00 28.07 80 GLN A CA 1
ATOM 617 C C . GLN A 1 80 ? 18.810 32.724 14.601 1.00 26.92 80 GLN A C 1
ATOM 618 O O . GLN A 1 80 ? 18.720 32.868 13.372 1.00 25.91 80 GLN A O 1
ATOM 624 N N . ASN A 1 81 ? 19.523 31.758 15.155 1.00 25.34 81 ASN A N 1
ATOM 625 C CA . ASN A 1 81 ? 20.189 30.736 14.356 1.00 25.87 81 ASN A CA 1
ATOM 626 C C . ASN A 1 81 ? 19.172 29.890 13.605 1.00 27.84 81 ASN A C 1
ATOM 627 O O . ASN A 1 81 ? 19.414 29.514 12.438 1.00 27.63 81 ASN A O 1
ATOM 632 N N . TRP A 1 82 ? 18.042 29.589 14.235 1.00 24.32 82 TRP A N 1
ATOM 633 C CA . TRP A 1 82 ? 16.979 28.841 13.563 1.00 24.61 82 TRP A CA 1
ATOM 634 C C . TRP A 1 82 ? 16.443 29.600 12.334 1.00 27.60 82 TRP A C 1
ATOM 635 O O . TRP A 1 82 ? 16.389 29.056 11.207 1.00 26.24 82 TRP A O 1
ATOM 646 N N . THR A 1 83 ? 16.049 30.847 12.531 1.00 25.35 83 THR A N 1
ATOM 647 C CA . THR A 1 83 ? 15.432 31.597 11.445 1.00 29.77 83 THR A CA 1
ATOM 648 C C . THR A 1 83 ? 16.429 31.934 10.342 1.00 31.86 83 THR A C 1
ATOM 649 O O . THR A 1 83 ? 16.066 31.936 9.164 1.00 29.80 83 THR A O 1
ATOM 653 N N . SER A 1 84 ? 17.680 32.201 10.697 1.00 26.75 84 SER A N 1
ATOM 654 C CA A SER A 1 84 ? 18.712 32.527 9.712 0.50 32.67 84 SER A CA 1
ATOM 655 C CA B SER A 1 84 ? 18.692 32.533 9.694 0.50 32.34 84 SER A CA 1
ATOM 656 C C . SER A 1 84 ? 19.151 31.314 8.887 1.00 34.05 84 SER A C 1
ATOM 657 O O . SER A 1 84 ? 19.675 31.456 7.785 1.00 31.47 84 SER A O 1
ATOM 662 N N . SER A 1 85 ? 18.948 30.112 9.419 1.00 26.72 85 SER A N 1
ATOM 663 C CA . SER A 1 85 ? 19.517 28.919 8.785 1.00 25.35 85 SER A CA 1
ATOM 664 C C . SER A 1 85 ? 18.633 28.282 7.720 1.00 25.20 85 SER A C 1
ATOM 665 O O . SER A 1 85 ? 19.132 27.528 6.884 1.00 26.75 85 SER A O 1
ATOM 668 N N . PHE A 1 86 ? 17.339 28.547 7.780 1.00 24.66 86 PHE A N 1
ATOM 669 C CA . PHE A 1 86 ? 16.379 27.936 6.856 1.00 27.22 86 PHE A CA 1
ATOM 670 C C . PHE A 1 86 ? 15.611 29.021 6.128 1.00 30.08 86 PHE A C 1
ATOM 671 O O . PHE A 1 86 ? 15.198 30.008 6.721 1.00 29.61 86 PHE A O 1
ATOM 679 N N . THR A 1 87 ? 15.433 28.834 4.825 1.00 26.96 87 THR A N 1
ATOM 680 C CA A THR A 1 87 ? 14.828 29.869 4.005 0.50 27.12 87 THR A CA 1
ATOM 681 C CA B THR A 1 87 ? 14.884 29.869 3.950 0.50 27.40 87 THR A CA 1
ATOM 682 C C . THR A 1 87 ? 13.851 29.255 3.010 1.00 29.29 87 THR A C 1
ATOM 683 O O . THR A 1 87 ? 14.021 28.127 2.561 1.00 29.16 87 THR A O 1
ATOM 690 N N . PHE A 1 88 ? 12.802 30.007 2.712 1.00 30.81 88 PHE A N 1
ATOM 691 C CA . PHE A 1 88 ? 11.679 29.520 1.953 1.00 33.65 88 PHE A CA 1
ATOM 692 C C . PHE A 1 88 ? 12.017 29.378 0.474 1.00 32.49 88 PHE A C 1
ATOM 693 O O . PHE A 1 88 ? 12.649 30.247 -0.106 1.00 33.74 88 PHE A O 1
ATOM 701 N N . ASN A 1 89 ? 11.609 28.257 -0.113 1.00 31.42 89 ASN A N 1
ATOM 702 C CA . ASN A 1 89 ? 11.685 28.105 -1.564 1.00 35.62 89 ASN A CA 1
ATOM 703 C C . ASN A 1 89 ? 10.289 28.157 -2.132 1.00 31.96 89 ASN A C 1
ATOM 704 O O . ASN A 1 89 ? 9.405 27.412 -1.699 1.00 39.92 89 ASN A O 1
ATOM 709 N N . GLU A 1 90 ? 10.083 29.050 -3.098 1.00 41.80 90 GLU A N 1
ATOM 710 C CA . GLU A 1 90 ? 8.753 29.248 -3.687 1.00 45.56 90 GLU A CA 1
ATOM 711 C C . GLU A 1 90 ? 8.345 28.073 -4.575 1.00 36.49 90 GLU A C 1
ATOM 712 O O . GLU A 1 90 ? 7.196 27.652 -4.561 1.00 50.17 90 GLU A O 1
ATOM 716 N N . GLU A 1 91 ? 9.305 27.530 -5.319 1.00 47.12 91 GLU A N 1
ATOM 717 C CA . GLU A 1 91 ? 9.044 26.419 -6.226 1.00 44.70 91 GLU A CA 1
ATOM 718 C C . GLU A 1 91 ? 8.476 25.209 -5.488 1.00 58.81 91 GLU A C 1
ATOM 719 O O . GLU A 1 91 ? 7.477 24.628 -5.915 1.00 53.04 91 GLU A O 1
ATOM 721 N N . VAL A 1 92 ? 9.108 24.835 -4.377 1.00 47.90 92 VAL A N 1
ATOM 722 C CA . VAL A 1 92 ? 8.690 23.654 -3.619 1.00 45.89 92 VAL A CA 1
ATOM 723 C C . VAL A 1 92 ? 7.695 23.988 -2.504 1.00 40.51 92 VAL A C 1
ATOM 724 O O . VAL A 1 92 ? 6.897 23.136 -2.105 1.00 52.25 92 VAL A O 1
ATOM 728 N N . GLY A 1 93 ? 7.750 25.215 -1.988 1.00 43.16 93 GLY A N 1
ATOM 729 C CA . GLY A 1 93 ? 6.818 25.663 -0.938 1.00 38.93 93 GLY A CA 1
ATOM 730 C C . GLY A 1 93 ? 7.211 25.261 0.495 1.00 39.87 93 GLY A C 1
ATOM 731 O O . GLY A 1 93 ? 6.361 25.134 1.373 1.00 38.62 93 GLY A O 1
ATOM 732 N N . ARG A 1 94 ? 8.501 25.066 0.724 1.00 34.98 94 ARG A N 1
ATOM 733 C CA . ARG A 1 94 ? 9.003 24.677 2.050 1.00 33.42 94 ARG A CA 1
ATOM 734 C C . ARG A 1 94 ? 10.278 25.441 2.374 1.00 32.25 94 ARG A C 1
ATOM 735 O O . ARG A 1 94 ? 10.877 26.068 1.503 1.00 33.19 94 ARG A O 1
ATOM 743 N N . TYR A 1 95 ? 10.693 25.370 3.643 1.00 30.95 95 TYR A N 1
ATOM 744 C CA . TYR A 1 95 ? 11.950 25.966 4.083 1.00 28.64 95 TYR A CA 1
ATOM 745 C C . TYR A 1 95 ? 13.086 24.966 4.023 1.00 26.75 95 TYR A C 1
ATOM 746 O O . TYR A 1 95 ? 12.998 23.870 4.583 1.00 31.85 95 TYR A O 1
ATOM 755 N N . PHE A 1 96 ? 14.175 25.369 3.379 1.00 24.20 96 PHE A N 1
ATOM 756 C CA . PHE A 1 96 ? 15.336 24.525 3.241 1.00 26.91 96 PHE A CA 1
ATOM 757 C C . PHE A 1 96 ? 16.565 25.185 3.835 1.00 26.90 96 PHE A C 1
ATOM 758 O O . PHE A 1 96 ? 16.622 26.415 4.004 1.00 27.35 96 PHE A O 1
ATOM 766 N N . LEU A 1 97 ? 17.536 24.353 4.170 1.00 26.73 97 LEU A N 1
ATOM 767 C CA . LEU A 1 97 ? 18.826 24.811 4.629 1.00 28.29 97 LEU A CA 1
ATOM 768 C C . LEU A 1 97 ? 19.454 25.783 3.632 1.00 36.88 97 LEU A C 1
ATOM 769 O O . LEU A 1 97 ? 19.615 25.486 2.443 1.00 30.06 97 LEU A O 1
ATOM 774 N N . ASP A 1 98 ? 19.812 26.952 4.140 1.00 26.88 98 ASP A N 1
ATOM 775 C CA . ASP A 1 98 ? 20.267 28.070 3.316 1.00 24.01 98 ASP A CA 1
ATOM 776 C C . ASP A 1 98 ? 21.777 28.073 3.261 1.00 27.49 98 ASP A C 1
ATOM 777 O O . ASP A 1 98 ? 22.444 28.324 4.260 1.00 28.51 98 ASP A O 1
ATOM 782 N N . PRO A 1 99 ? 22.350 27.781 2.087 1.00 27.70 99 PRO A N 1
ATOM 783 C CA . PRO A 1 99 ? 23.809 27.775 1.998 1.00 27.81 99 PRO A CA 1
ATOM 784 C C . PRO A 1 99 ? 24.431 29.143 2.296 1.00 27.60 99 PRO A C 1
ATOM 785 O O . PRO A 1 99 ? 25.620 29.224 2.613 1.00 32.92 99 PRO A O 1
ATOM 789 N N . SER A 1 100 ? 23.651 30.214 2.194 1.00 31.78 100 SER A N 1
ATOM 790 C CA . SER A 1 100 ? 24.198 31.533 2.495 1.00 35.30 100 SER A CA 1
ATOM 791 C C . SER A 1 100 ? 24.038 31.864 3.991 1.00 38.37 100 SER A C 1
ATOM 792 O O . SER A 1 100 ? 24.444 32.922 4.454 1.00 37.55 100 SER A O 1
ATOM 795 N N . GLY A 1 101 ? 23.426 30.955 4.736 1.00 35.51 101 GLY A N 1
ATOM 796 C CA . GLY A 1 101 ? 23.365 31.084 6.195 1.00 35.50 101 GLY A CA 1
ATOM 797 C C . GLY A 1 101 ? 24.538 30.379 6.845 1.00 36.07 101 GLY A C 1
ATOM 798 O O . GLY A 1 101 ? 25.483 29.950 6.173 1.00 37.30 101 GLY A O 1
ATOM 799 N N . ASP A 1 102 ? 24.477 30.230 8.168 1.00 39.18 102 ASP A N 1
ATOM 800 C CA . ASP A 1 102 ? 25.567 29.613 8.905 1.00 36.74 102 ASP A CA 1
ATOM 801 C C . ASP A 1 102 ? 25.229 28.192 9.338 1.00 33.61 102 ASP A C 1
ATOM 802 O O . ASP A 1 102 ? 26.032 27.521 9.996 1.00 34.37 102 ASP A O 1
ATOM 807 N N . LEU A 1 103 ? 24.042 27.742 8.960 1.00 30.40 103 LEU A N 1
ATOM 808 C CA . LEU A 1 103 ? 23.579 26.400 9.261 1.00 26.28 103 LEU A CA 1
ATOM 809 C C . LEU A 1 103 ? 23.218 26.292 10.745 1.00 27.92 103 LEU A C 1
ATOM 810 O O . LEU A 1 103 ? 23.779 26.999 11.588 1.00 27.33 103 LEU A O 1
ATOM 815 N N . PHE A 1 104 ? 22.274 25.407 11.038 1.00 25.87 104 PHE A N 1
ATOM 816 C CA . PHE A 1 104 ? 21.809 25.243 12.422 1.00 27.67 104 PHE A CA 1
ATOM 817 C C . PHE A 1 104 ? 22.956 24.709 13.264 1.00 26.75 104 PHE A C 1
ATOM 818 O O . PHE A 1 104 ? 23.696 23.819 12.851 1.00 25.51 104 PHE A O 1
ATOM 826 N N . ASN A 1 105 ? 23.107 25.267 14.465 1.00 26.85 105 ASN A N 1
ATOM 827 C CA . ASN A 1 105 ? 24.217 24.898 15.307 1.00 28.52 105 ASN A CA 1
ATOM 828 C C . ASN A 1 105 ? 23.724 24.641 16.726 1.00 25.44 105 ASN A C 1
ATOM 829 O O . ASN A 1 105 ? 23.091 25.508 17.326 1.00 29.06 105 ASN A O 1
ATOM 834 N N . ASN A 1 106 ? 24.001 23.447 17.238 1.00 28.25 106 ASN A N 1
ATOM 835 C CA . ASN A 1 106 ? 23.583 23.080 18.591 1.00 31.99 106 ASN A CA 1
ATOM 836 C C . ASN A 1 106 ? 24.474 23.669 19.667 1.00 29.21 106 ASN A C 1
ATOM 837 O O . ASN A 1 106 ? 24.184 23.531 20.857 1.00 28.74 106 ASN A O 1
ATOM 842 N N . GLY A 1 107 ? 25.568 24.279 19.252 1.00 24.97 107 GLY A N 1
ATOM 843 C CA . GLY A 1 107 ? 26.550 24.811 20.173 1.00 30.76 107 GLY A CA 1
ATOM 844 C C . GLY A 1 107 ? 25.960 25.764 21.193 1.00 28.15 107 GLY A C 1
ATOM 845 O O . GLY A 1 107 ? 26.407 25.774 22.340 1.00 26.21 107 GLY A O 1
ATOM 846 N N . TYR A 1 108 ? 24.970 26.566 20.793 1.00 23.44 108 TYR A N 1
ATOM 847 C CA . TYR A 1 108 ? 24.416 27.576 21.685 1.00 24.62 108 TYR A CA 1
ATOM 848 C C . TYR A 1 108 ? 23.776 26.876 22.889 1.00 26.42 108 TYR A C 1
ATOM 849 O O . TYR A 1 108 ? 24.004 27.239 24.046 1.00 23.03 108 TYR A O 1
ATOM 858 N N . ARG A 1 109 ? 22.974 25.860 22.610 1.00 25.00 109 ARG A N 1
ATOM 859 C CA A ARG A 1 109 ? 22.268 25.160 23.676 0.50 24.98 109 ARG A CA 1
ATOM 860 C CA B ARG A 1 109 ? 22.261 25.133 23.656 0.50 27.96 109 ARG A CA 1
ATOM 861 C C . ARG A 1 109 ? 23.238 24.361 24.542 1.00 24.15 109 ARG A C 1
ATOM 862 O O . ARG A 1 109 ? 23.153 24.402 25.766 1.00 24.57 109 ARG A O 1
ATOM 877 N N . TYR A 1 110 ? 24.172 23.641 23.928 1.00 23.76 110 TYR A N 1
ATOM 878 C CA . TYR A 1 110 ? 25.142 22.879 24.705 1.00 25.38 110 TYR A CA 1
ATOM 879 C C . TYR A 1 110 ? 26.056 23.757 25.560 1.00 26.43 110 TYR A C 1
ATOM 880 O O . TYR A 1 110 ? 26.393 23.398 26.695 1.00 25.08 110 TYR A O 1
ATOM 889 N N . LEU A 1 111 ? 26.441 24.924 25.046 1.00 23.05 111 LEU A N 1
ATOM 890 C CA . LEU A 1 111 ? 27.187 25.861 25.870 1.00 21.81 111 LEU A CA 1
ATOM 891 C C . LEU A 1 111 ? 26.345 26.320 27.044 1.00 20.47 111 LEU A C 1
ATOM 892 O O . LEU A 1 111 ? 26.842 26.431 28.183 1.00 23.32 111 LEU A O 1
ATOM 897 N N . ASN A 1 112 ? 25.075 26.607 26.787 1.00 19.92 112 ASN A N 1
ATOM 898 C CA A ASN A 1 112 ? 24.170 27.031 27.845 0.50 21.07 112 ASN A CA 1
ATOM 899 C CA B ASN A 1 112 ? 24.167 27.022 27.849 0.50 21.16 112 ASN A CA 1
ATOM 900 C C . ASN A 1 112 ? 24.110 25.957 28.936 1.00 22.65 112 ASN A C 1
ATOM 901 O O . ASN A 1 112 ? 24.106 26.266 30.130 1.00 22.40 112 ASN A O 1
ATOM 910 N N . TRP A 1 113 ? 24.062 24.696 28.521 1.00 20.99 113 TRP A N 1
ATOM 911 C CA . TRP A 1 113 ? 23.998 23.599 29.505 1.00 22.45 113 TRP A CA 1
ATOM 912 C C . TRP A 1 113 ? 25.293 23.509 30.297 1.00 24.54 113 TRP A C 1
ATOM 913 O O . TRP A 1 113 ? 25.290 23.308 31.532 1.00 25.02 113 TRP A O 1
ATOM 924 N N . LEU A 1 114 ? 26.413 23.648 29.602 1.00 21.16 114 LEU A N 1
ATOM 925 C CA . LEU A 1 114 ? 27.714 23.559 30.269 1.00 21.18 114 LEU A CA 1
ATOM 926 C C . LEU A 1 114 ? 27.824 24.597 31.380 1.00 23.94 114 LEU A C 1
ATOM 927 O O . LEU A 1 114 ? 28.330 24.307 32.459 1.00 24.11 114 LEU A O 1
ATOM 932 N N . ILE A 1 115 ? 27.350 25.805 31.099 1.00 20.34 115 ILE A N 1
ATOM 933 C CA . ILE A 1 115 ? 27.390 26.912 32.039 1.00 22.40 115 ILE A CA 1
ATOM 934 C C . ILE A 1 115 ? 26.376 26.720 33.169 1.00 24.11 115 ILE A C 1
ATOM 935 O O . ILE A 1 115 ? 26.675 26.960 34.344 1.00 24.83 115 ILE A O 1
ATOM 940 N N . ASP A 1 116 ? 25.176 26.295 32.807 1.00 20.69 116 ASP A N 1
ATOM 941 C CA . ASP A 1 116 ? 24.034 26.341 33.743 1.00 20.50 116 ASP A CA 1
ATOM 942 C C . ASP A 1 116 ? 23.916 25.116 34.620 1.00 18.84 116 ASP A C 1
ATOM 943 O O . ASP A 1 116 ? 23.541 25.230 35.790 1.00 22.03 116 ASP A O 1
ATOM 948 N N . VAL A 1 117 ? 24.215 23.950 34.085 1.00 18.84 117 VAL A N 1
ATOM 949 C CA . VAL A 1 117 ? 24.118 22.709 34.876 1.00 20.23 117 VAL A CA 1
ATOM 950 C C . VAL A 1 117 ? 24.841 22.815 36.232 1.00 19.98 117 VAL A C 1
ATOM 951 O O . VAL A 1 117 ? 24.239 22.551 37.280 1.00 20.65 117 VAL A O 1
ATOM 955 N N . PRO A 1 118 ? 26.110 23.248 36.242 1.00 21.37 118 PRO A N 1
ATOM 956 C CA . PRO A 1 118 ? 26.781 23.343 37.543 1.00 22.60 118 PRO A CA 1
ATOM 957 C C . PRO A 1 118 ? 26.141 24.375 38.498 1.00 23.02 118 PRO A C 1
ATOM 958 O O . PRO A 1 118 ? 26.129 24.167 39.707 1.00 23.64 118 PRO A O 1
ATOM 962 N N . MET A 1 119 ? 25.605 25.472 37.965 1.00 19.03 119 MET A N 1
ATOM 963 C CA A MET A 1 119 ? 24.990 26.493 38.804 0.35 18.96 119 MET A CA 1
ATOM 964 C CA B MET A 1 119 ? 24.978 26.506 38.781 0.35 19.56 119 MET A CA 1
ATOM 965 C CA C MET A 1 119 ? 24.978 26.501 38.793 0.30 19.37 119 MET A CA 1
ATOM 966 C C . MET A 1 119 ? 23.653 26.024 39.388 1.00 18.30 119 MET A C 1
ATOM 967 O O . MET A 1 119 ? 23.356 26.280 40.561 1.00 20.52 119 MET A O 1
ATOM 980 N N . LEU A 1 120 ? 22.853 25.331 38.577 1.00 17.42 120 LEU A N 1
ATOM 981 C CA . LEU A 1 120 ? 21.575 24.806 39.016 1.00 17.47 120 LEU A CA 1
ATOM 982 C C . LEU A 1 120 ? 21.768 23.758 40.101 1.00 18.73 120 LEU A C 1
ATOM 983 O O . LEU A 1 120 ? 21.020 23.720 41.105 1.00 18.12 120 LEU A O 1
ATOM 988 N N . LEU A 1 121 ? 22.787 22.924 39.921 1.00 18.35 121 LEU A N 1
ATOM 989 C CA . LEU A 1 121 ? 23.068 21.875 40.922 1.00 19.30 121 LEU A CA 1
ATOM 990 C C . LEU A 1 121 ? 23.597 22.501 42.206 1.00 22.37 121 LEU A C 1
ATOM 991 O O . LEU A 1 121 ? 23.186 22.121 43.310 1.00 23.02 121 LEU A O 1
ATOM 996 N N . PHE A 1 122 ? 24.497 23.468 42.058 1.00 20.73 122 PHE A N 1
ATOM 997 C CA . PHE A 1 122 ? 25.112 24.170 43.184 1.00 23.92 122 PHE A CA 1
ATOM 998 C C . PHE A 1 122 ? 24.085 24.926 44.016 1.00 21.85 122 PHE A C 1
ATOM 999 O O . PHE A 1 122 ? 24.203 24.992 45.248 1.00 20.53 122 PHE A O 1
ATOM 1007 N N . GLN A 1 123 ? 23.084 25.534 43.374 1.00 18.61 123 GLN A N 1
ATOM 1008 C CA . GLN A 1 123 ? 22.300 26.550 44.071 1.00 18.15 123 GLN A CA 1
ATOM 1009 C C . GLN A 1 123 ? 21.477 25.978 45.227 1.00 16.67 123 GLN A C 1
ATOM 1010 O O . GLN A 1 123 ? 21.241 26.664 46.225 1.00 19.22 123 GLN A O 1
ATOM 1016 N N . ILE A 1 124 ? 21.054 24.717 45.112 1.00 18.49 124 ILE A N 1
ATOM 1017 C CA . ILE A 1 124 ? 20.225 24.135 46.151 1.00 18.12 124 ILE A CA 1
ATOM 1018 C C . ILE A 1 124 ? 21.011 24.049 47.469 1.00 17.78 124 ILE A C 1
ATOM 1019 O O . ILE A 1 124 ? 20.448 24.065 48.567 1.00 18.90 124 ILE A O 1
ATOM 1024 N N . LEU A 1 125 ? 22.329 24.003 47.351 1.00 17.83 125 LEU A N 1
ATOM 1025 C CA . LEU A 1 125 ? 23.177 23.873 48.533 1.00 19.49 125 LEU A CA 1
ATOM 1026 C C . LEU A 1 125 ? 23.250 25.152 49.353 1.00 20.69 125 LEU A C 1
ATOM 1027 O O . LEU A 1 125 ? 23.797 25.159 50.466 1.00 23.26 125 LEU A O 1
ATOM 1032 N N . PHE A 1 126 ? 22.728 26.250 48.808 1.00 19.44 126 PHE A N 1
ATOM 1033 C CA . PHE A 1 126 ? 22.621 27.497 49.552 1.00 20.73 126 PHE A CA 1
ATOM 1034 C C . PHE A 1 126 ? 21.256 27.699 50.188 1.00 24.41 126 PHE A C 1
ATOM 1035 O O . PHE A 1 126 ? 21.040 28.690 50.870 1.00 24.51 126 PHE A O 1
ATOM 1043 N N . VAL A 1 127 ? 20.343 26.762 49.955 1.00 19.37 127 VAL A N 1
ATOM 1044 C CA . VAL A 1 127 ? 19.024 26.831 50.546 1.00 19.45 127 VAL A CA 1
ATOM 1045 C C . VAL A 1 127 ? 18.851 25.737 51.603 1.00 20.16 127 VAL A C 1
ATOM 1046 O O . VAL A 1 127 ? 18.515 26.049 52.736 1.00 23.96 127 VAL A O 1
ATOM 1050 N N . VAL A 1 128 ? 19.090 24.485 51.236 1.00 19.14 128 VAL A N 1
ATOM 1051 C CA . VAL A 1 128 ? 18.948 23.388 52.206 1.00 21.59 128 VAL A CA 1
ATOM 1052 C C . VAL A 1 128 ? 20.225 23.262 53.023 1.00 23.72 128 VAL A C 1
ATOM 1053 O O . VAL A 1 128 ? 21.267 23.752 52.625 1.00 22.43 128 VAL A O 1
ATOM 1057 N N . SER A 1 129 ? 20.138 22.594 54.170 1.00 20.62 129 SER A N 1
ATOM 1058 C CA A SER A 1 129 ? 21.329 22.206 54.918 0.50 22.96 129 SER A CA 1
ATOM 1059 C CA B SER A 1 129 ? 21.348 22.206 54.890 0.50 24.77 129 SER A CA 1
ATOM 1060 C C . SER A 1 129 ? 21.526 20.706 54.761 1.00 21.86 129 SER A C 1
ATOM 1061 O O . SER A 1 129 ? 20.575 19.939 54.877 1.00 22.76 129 SER A O 1
ATOM 1066 N N . LEU A 1 130 ? 22.754 20.285 54.493 1.00 20.36 130 LEU A N 1
ATOM 1067 C CA . LEU A 1 130 ? 23.078 18.891 54.512 1.00 19.19 130 LEU A CA 1
ATOM 1068 C C . LEU A 1 130 ? 23.098 18.420 55.978 1.00 18.26 130 LEU A C 1
ATOM 1069 O O . LEU A 1 130 ? 23.056 19.244 56.919 1.00 20.77 130 LEU A O 1
ATOM 1074 N N . THR A 1 131 ? 23.147 17.105 56.155 1.00 18.76 131 THR A N 1
ATOM 1075 C CA . THR A 1 131 ? 23.261 16.526 57.499 1.00 20.30 131 THR A CA 1
ATOM 1076 C C . THR A 1 131 ? 24.613 15.861 57.623 1.00 22.61 131 THR A C 1
ATOM 1077 O O . THR A 1 131 ? 25.536 16.454 58.182 1.00 21.92 131 THR A O 1
ATOM 1081 N N . THR A 1 132 ? 24.746 14.678 57.039 1.00 23.14 132 THR A N 1
ATOM 1082 C CA . THR A 1 132 ? 25.973 13.908 57.156 1.00 24.88 132 THR A CA 1
ATOM 1083 C C . THR A 1 132 ? 26.915 14.060 55.978 1.00 26.81 132 THR A C 1
ATOM 1084 O O . THR A 1 132 ? 28.041 13.618 56.064 1.00 22.81 132 THR A O 1
ATOM 1088 N N . SER A 1 133 ? 26.472 14.695 54.884 1.00 22.76 133 SER A N 1
ATOM 1089 C CA . SER A 1 133 ? 27.355 14.959 53.742 1.00 23.59 133 SER A CA 1
ATOM 1090 C C . SER A 1 133 ? 28.087 16.280 53.882 1.00 23.17 133 SER A C 1
ATOM 1091 O O . SER A 1 133 ? 27.648 17.181 54.603 1.00 23.93 133 SER A O 1
ATOM 1094 N N . LYS A 1 134 ? 29.225 16.399 53.207 1.00 23.42 134 LYS A N 1
ATOM 1095 C CA . LYS A 1 134 ? 29.972 17.646 53.168 1.00 25.57 134 LYS A CA 1
ATOM 1096 C C . LYS A 1 134 ? 29.598 18.485 51.947 1.00 22.74 134 LYS A C 1
ATOM 1097 O O . LYS A 1 134 ? 29.494 17.950 50.840 1.00 22.59 134 LYS A O 1
ATOM 1102 N N . PHE A 1 135 ? 29.417 19.780 52.149 1.00 21.71 135 PHE A N 1
ATOM 1103 C CA . PHE A 1 135 ? 29.130 20.727 51.057 1.00 22.05 135 PHE A CA 1
ATOM 1104 C C . PHE A 1 135 ? 30.144 20.560 49.905 1.00 25.53 135 PHE A C 1
ATOM 1105 O O . PHE A 1 135 ? 29.784 20.418 48.722 1.00 22.98 135 PHE A O 1
ATOM 1113 N N . SER A 1 136 ? 31.429 20.547 50.251 1.00 23.78 136 SER A N 1
ATOM 1114 C CA . SER A 1 136 ? 32.483 20.462 49.228 1.00 25.30 136 SER A CA 1
ATOM 1115 C C . SER A 1 136 ? 32.408 19.161 48.432 1.00 22.22 136 SER A C 1
ATOM 1116 O O . SER A 1 136 ? 32.624 19.161 47.208 1.00 25.93 136 SER A O 1
ATOM 1119 N N . SER A 1 137 ? 32.084 18.057 49.083 1.00 22.10 137 SER A N 1
ATOM 1120 C CA A SER A 1 137 ? 32.009 16.776 48.396 0.50 23.38 137 SER A CA 1
ATOM 1121 C CA B SER A 1 137 ? 31.991 16.768 48.415 0.50 25.75 137 SER A CA 1
ATOM 1122 C C . SER A 1 137 ? 30.836 16.750 47.413 1.00 25.61 137 SER A C 1
ATOM 1123 O O . SER A 1 137 ? 30.985 16.294 46.273 1.00 24.53 137 SER A O 1
ATOM 1128 N N . VAL A 1 138 ? 29.690 17.257 47.851 1.00 22.17 138 VAL A N 1
ATOM 1129 C CA . VAL A 1 138 ? 28.502 17.296 47.003 1.00 22.87 138 VAL A CA 1
ATOM 1130 C C . VAL A 1 138 ? 28.712 18.235 45.813 1.00 20.54 138 VAL A C 1
ATOM 1131 O O . VAL A 1 138 ? 28.425 17.882 44.675 1.00 22.01 138 VAL A O 1
ATOM 1135 N N . ARG A 1 139 ? 29.210 19.426 46.093 1.00 20.80 139 ARG A N 1
ATOM 1136 C CA . ARG A 1 139 ? 29.531 20.390 45.056 1.00 20.72 139 ARG A CA 1
ATOM 1137 C C . ARG A 1 139 ? 30.478 19.760 44.012 1.00 24.59 139 ARG A C 1
ATOM 1138 O O . ARG A 1 139 ? 30.236 19.823 42.806 1.00 24.36 139 ARG A O 1
ATOM 1146 N N . ASN A 1 140 ? 31.542 19.114 44.476 1.00 24.01 140 ASN A N 1
ATOM 1147 C CA . ASN A 1 140 ? 32.526 18.555 43.540 1.00 27.10 140 ASN A CA 1
ATOM 1148 C C . ASN A 1 140 ? 31.941 17.440 42.662 1.00 25.07 140 ASN A C 1
ATOM 1149 O O . ASN A 1 140 ? 32.207 17.382 41.453 1.00 27.53 140 ASN A O 1
ATOM 1154 N N . GLN A 1 141 ? 31.138 16.575 43.272 1.00 23.45 141 GLN A N 1
ATOM 1155 C CA . GLN A 1 141 ? 30.458 15.514 42.585 1.00 26.61 141 GLN A CA 1
ATOM 1156 C C . GLN A 1 141 ? 29.507 16.084 41.532 1.00 26.65 141 GLN A C 1
ATOM 1157 O O . GLN A 1 141 ? 29.456 15.595 40.393 1.00 25.55 141 GLN A O 1
ATOM 1163 N N . PHE A 1 142 ? 28.742 17.108 41.909 1.00 21.89 142 PHE A N 1
ATOM 1164 C CA . PHE A 1 142 ? 27.813 17.731 40.965 1.00 22.97 142 PHE A CA 1
ATOM 1165 C C . PHE A 1 142 ? 28.591 18.353 39.798 1.00 23.10 142 PHE A C 1
ATOM 1166 O O . PHE A 1 142 ? 28.208 18.212 38.643 1.00 24.84 142 PHE A O 1
ATOM 1174 N N . TRP A 1 143 ? 29.666 19.064 40.103 1.00 24.67 143 TRP A N 1
ATOM 1175 C CA . TRP A 1 143 ? 30.393 19.830 39.079 1.00 26.20 143 TRP A CA 1
ATOM 1176 C C . TRP A 1 143 ? 31.093 18.900 38.100 1.00 27.67 143 TRP A C 1
ATOM 1177 O O . TRP A 1 143 ? 31.005 19.097 36.881 1.00 27.46 143 TRP A O 1
ATOM 1188 N N . PHE A 1 144 ? 31.742 17.870 38.617 1.00 26.10 144 PHE A N 1
ATOM 1189 C CA . PHE A 1 144 ? 32.440 16.892 37.761 1.00 26.75 144 PHE A CA 1
ATOM 1190 C C . PHE A 1 144 ? 31.469 16.090 36.893 1.00 29.77 144 PHE A C 1
ATOM 1191 O O . PHE A 1 144 ? 31.618 16.017 35.666 1.00 29.89 144 PHE A O 1
ATOM 1199 N N . SER A 1 145 ? 30.462 15.489 37.519 1.00 26.43 145 SER A N 1
ATOM 1200 C CA . SER A 1 145 ? 29.494 14.716 36.768 1.00 26.17 145 SER A CA 1
ATOM 1201 C C . SER A 1 145 ? 28.702 15.581 35.782 1.00 24.55 145 SER A C 1
ATOM 1202 O O . SER A 1 145 ? 28.401 15.138 34.676 1.00 23.88 145 SER A O 1
ATOM 1205 N N . GLY A 1 146 ? 28.363 16.797 36.193 1.00 22.78 146 GLY A N 1
ATOM 1206 C CA . GLY A 1 146 ? 27.594 17.715 35.347 1.00 24.91 146 GLY A CA 1
ATOM 1207 C C . GLY A 1 146 ? 28.379 18.057 34.096 1.00 29.89 146 GLY A C 1
ATOM 1208 O O . GLY A 1 146 ? 27.855 18.013 32.973 1.00 26.58 146 GLY A O 1
ATOM 1209 N N . ALA A 1 147 ? 29.653 18.381 34.286 1.00 28.34 147 ALA A N 1
ATOM 1210 C CA . ALA A 1 147 ? 30.508 18.754 33.160 1.00 33.50 147 ALA A CA 1
ATOM 1211 C C . ALA A 1 147 ? 30.730 17.563 32.231 1.00 28.90 147 ALA A C 1
ATOM 1212 O O . ALA A 1 147 ? 30.677 17.708 31.004 1.00 30.24 147 ALA A O 1
ATOM 1214 N N . MET A 1 148 ? 30.974 16.394 32.806 1.00 26.69 148 MET A N 1
ATOM 1215 C CA A MET A 1 148 ? 31.193 15.212 31.998 0.50 29.32 148 MET A CA 1
ATOM 1216 C CA B MET A 1 148 ? 31.181 15.165 32.037 0.50 29.37 148 MET A CA 1
ATOM 1217 C C . MET A 1 148 ? 29.935 14.817 31.231 1.00 29.47 148 MET A C 1
ATOM 1218 O O . MET A 1 148 ? 30.016 14.409 30.065 1.00 28.44 148 MET A O 1
ATOM 1227 N N . MET A 1 149 ? 28.774 14.949 31.863 1.00 25.58 149 MET A N 1
ATOM 1228 C CA . MET A 1 149 ? 27.516 14.652 31.202 1.00 24.64 149 MET A CA 1
ATOM 1229 C C . MET A 1 149 ? 27.330 15.511 29.939 1.00 24.93 149 MET A C 1
ATOM 1230 O O . MET A 1 149 ? 26.967 15.009 28.872 1.00 27.26 149 MET A O 1
ATOM 1235 N N . ILE A 1 150 ? 27.576 16.801 30.053 1.00 24.27 150 ILE A N 1
ATOM 1236 C CA . ILE A 1 150 ? 27.357 17.697 28.925 1.00 25.99 150 ILE A CA 1
ATOM 1237 C C . ILE A 1 150 ? 28.461 17.510 27.877 1.00 24.78 150 ILE A C 1
ATOM 1238 O O . ILE A 1 150 ? 28.190 17.502 26.678 1.00 30.10 150 ILE A O 1
ATOM 1243 N N . ILE A 1 151 ? 29.690 17.303 28.329 1.00 26.04 151 ILE A N 1
ATOM 1244 C CA . ILE A 1 151 ? 30.808 17.121 27.402 1.00 32.71 151 ILE A CA 1
ATOM 1245 C C . ILE A 1 151 ? 30.606 15.863 26.556 1.00 31.80 151 ILE A C 1
ATOM 1246 O O . ILE A 1 151 ? 30.745 15.904 25.324 1.00 33.06 151 ILE A O 1
ATOM 1251 N N . THR A 1 152 ? 30.265 14.759 27.209 1.00 29.96 152 THR A N 1
ATOM 1252 C CA . THR A 1 152 ? 30.082 13.500 26.505 1.00 27.32 152 THR A CA 1
ATOM 1253 C C . THR A 1 152 ? 28.857 13.564 25.586 1.00 35.71 152 THR A C 1
ATOM 1254 O O . THR A 1 152 ? 28.867 13.004 24.488 1.00 32.32 152 THR A O 1
ATOM 1258 N N . GLY A 1 153 ? 27.804 14.257 26.018 1.00 27.16 153 GLY A N 1
ATOM 1259 C CA . GLY A 1 153 ? 26.639 14.460 25.178 1.00 28.00 153 GLY A CA 1
ATOM 1260 C C . GLY A 1 153 ? 26.968 15.304 23.956 1.00 29.98 153 GLY A C 1
ATOM 1261 O O . GLY A 1 153 ? 26.454 15.062 22.859 1.00 30.69 153 GLY A O 1
ATOM 1262 N N . TYR A 1 154 ? 27.825 16.299 24.143 1.00 28.36 154 TYR A N 1
ATOM 1263 C CA . TYR A 1 154 ? 28.240 17.166 23.036 1.00 30.28 154 TYR A CA 1
ATOM 1264 C C . TYR A 1 154 ? 29.015 16.349 21.993 1.00 30.51 154 TYR A C 1
ATOM 1265 O O . TYR A 1 154 ? 28.777 16.475 20.785 1.00 36.37 154 TYR A O 1
ATOM 1274 N N . ILE A 1 155 ? 29.923 15.515 22.462 1.00 32.00 155 ILE A N 1
ATOM 1275 C CA . ILE A 1 155 ? 30.644 14.595 21.580 1.00 36.04 155 ILE A CA 1
ATOM 1276 C C . ILE A 1 155 ? 29.663 13.711 20.806 1.00 42.92 155 ILE A C 1
ATOM 1277 O O . ILE A 1 155 ? 29.751 13.591 19.583 1.00 35.68 155 ILE A O 1
ATOM 1282 N N . GLY A 1 156 ? 28.706 13.117 21.510 1.00 32.09 156 GLY A N 1
ATOM 1283 C CA . GLY A 1 156 ? 27.718 12.264 20.871 1.00 30.44 156 GLY A CA 1
ATOM 1284 C C . GLY A 1 156 ? 26.949 12.973 19.771 1.00 34.89 15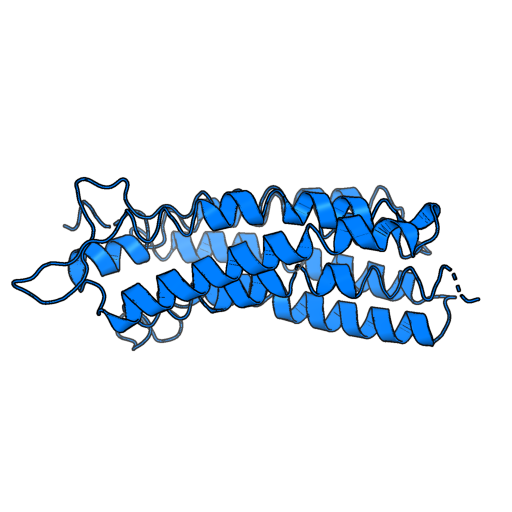6 GLY A C 1
ATOM 1285 O O . GLY A 1 156 ? 26.782 12.437 18.666 1.00 30.51 156 GLY A O 1
ATOM 1286 N N . GLN A 1 157 ? 26.473 14.183 20.058 1.00 30.16 157 GLN A N 1
ATOM 1287 C CA A GLN A 1 157 ? 25.632 14.945 19.146 0.50 31.26 157 GLN A CA 1
ATOM 1288 C CA B GLN A 1 157 ? 25.588 14.842 19.110 0.50 29.01 157 GLN A CA 1
ATOM 1289 C C . GLN A 1 157 ? 26.296 15.125 17.780 1.00 33.49 157 GLN A C 1
ATOM 1290 O O . GLN A 1 157 ? 25.638 15.205 16.751 1.00 33.66 157 GLN A O 1
ATOM 1301 N N . PHE A 1 158 ? 27.613 15.212 17.780 1.00 35.83 158 PHE A N 1
ATOM 1302 C CA A PHE A 1 158 ? 28.385 15.398 16.544 0.50 47.54 158 PHE A CA 1
ATOM 1303 C CA B PHE A 1 158 ? 28.293 15.442 16.514 0.50 49.00 158 PHE A CA 1
ATOM 1304 C C . PHE A 1 158 ? 28.138 14.262 15.560 1.00 46.06 158 PHE A C 1
ATOM 1305 O O . PHE A 1 158 ? 28.244 14.433 14.349 1.00 40.66 158 PHE A O 1
ATOM 1320 N N . TYR A 1 159 ? 27.828 13.087 16.100 1.00 37.82 159 TYR A N 1
ATOM 1321 C CA . TYR A 1 159 ? 27.702 11.873 15.284 1.00 33.93 159 TYR A CA 1
ATOM 1322 C C . TYR A 1 159 ? 26.271 11.484 15.006 1.00 36.01 159 TYR A C 1
ATOM 1323 O O . TYR A 1 159 ? 26.000 10.393 14.489 1.00 36.71 159 TYR A O 1
ATOM 1332 N N . GLU A 1 160 ? 25.342 12.370 15.344 1.00 31.01 160 GLU A N 1
ATOM 1333 C CA A GLU A 1 160 ? 23.933 12.031 15.241 0.50 28.49 160 GLU A CA 1
ATOM 1334 C CA B GLU A 1 160 ? 23.915 12.115 15.222 0.50 30.55 160 GLU A CA 1
ATOM 1335 C C . GLU A 1 160 ? 23.526 11.599 13.834 1.00 37.17 160 GLU A C 1
ATOM 1336 O O . GLU A 1 160 ? 22.680 10.712 13.687 1.00 43.23 160 GLU A O 1
ATOM 1347 N N . VAL A 1 161 ? 24.121 12.200 12.806 1.00 36.16 161 VAL A N 1
ATOM 1348 C CA . VAL A 1 161 ? 23.774 11.828 11.426 1.00 39.30 161 VAL A CA 1
ATOM 1349 C C . VAL A 1 161 ? 24.780 10.844 10.832 1.00 33.56 161 VAL A C 1
ATOM 1350 O O . VAL A 1 161 ? 24.401 9.911 10.132 1.00 47.73 161 VAL A O 1
ATOM 1354 N N . SER A 1 162 ? 26.058 11.065 11.106 1.00 40.13 162 SER A N 1
ATOM 1355 C CA . SER A 1 162 ? 27.123 10.330 10.435 1.00 39.86 162 SER A CA 1
ATOM 1356 C C . SER A 1 162 ? 27.397 8.967 11.067 1.00 45.27 162 SER A C 1
ATOM 1357 O O . SER A 1 162 ? 27.878 8.049 10.397 1.00 39.51 162 SER A O 1
ATOM 1360 N N . ASN A 1 163 ? 27.077 8.812 12.346 1.00 34.51 163 ASN A N 1
ATOM 1361 C CA . ASN A 1 163 ? 27.347 7.547 13.031 1.00 36.26 163 ASN A CA 1
ATOM 1362 C C . ASN A 1 163 ? 26.431 7.377 14.235 1.00 38.37 163 ASN A C 1
ATOM 1363 O O . ASN A 1 163 ? 26.817 7.660 15.371 1.00 33.22 163 ASN A O 1
ATOM 1368 N N . LEU A 1 164 ? 25.221 6.900 13.980 1.00 36.94 164 LEU A N 1
ATOM 1369 C CA A LEU A 1 164 ? 24.219 6.772 15.029 0.70 52.37 164 LEU A CA 1
ATOM 1370 C CA B LEU A 1 164 ? 24.215 6.771 15.028 0.30 42.91 164 LEU A CA 1
ATOM 1371 C C . LEU A 1 164 ? 24.701 5.888 16.182 1.00 52.25 164 LEU A C 1
ATOM 1372 O O . LEU A 1 164 ? 24.270 6.066 17.329 1.00 38.36 164 LEU A O 1
ATOM 1381 N N . THR A 1 165 ? 25.597 4.944 15.889 1.00 41.76 165 THR A N 1
ATOM 1382 C CA . THR A 1 165 ? 26.162 4.090 16.931 1.00 44.35 165 THR A CA 1
ATOM 1383 C C . THR A 1 165 ? 26.950 4.902 17.952 1.00 38.68 165 THR A C 1
ATOM 1384 O O . THR A 1 165 ? 26.734 4.755 19.152 1.00 38.87 165 THR A O 1
ATOM 1388 N N . ALA A 1 166 ? 27.873 5.733 17.465 1.00 32.83 166 ALA A N 1
ATOM 1389 C CA . ALA A 1 166 ? 28.657 6.625 18.302 1.00 34.02 166 ALA A CA 1
ATOM 1390 C C . ALA A 1 166 ? 27.762 7.625 19.051 1.00 32.11 166 ALA A C 1
ATOM 1391 O O . ALA A 1 166 ? 28.013 7.917 20.218 1.00 32.12 166 ALA A O 1
ATOM 1393 N N . PHE A 1 167 ? 26.736 8.134 18.368 1.00 31.48 167 PHE A N 1
ATOM 1394 C CA . PHE A 1 167 ? 25.732 9.034 18.967 1.00 29.57 167 PHE A CA 1
ATOM 1395 C C . PHE A 1 167 ? 25.088 8.367 20.180 1.00 37.56 167 PHE A C 1
ATOM 1396 O O . PHE A 1 167 ? 24.947 8.980 21.249 1.00 29.45 167 PHE A O 1
ATOM 1404 N N . LEU A 1 168 ? 24.700 7.104 20.017 1.00 30.34 168 LEU A N 1
ATOM 1405 C CA . LEU A 1 168 ? 24.019 6.371 21.088 1.00 36.57 168 LEU A CA 1
ATOM 1406 C C . LEU A 1 168 ? 24.967 5.913 22.193 1.00 35.95 168 LEU A C 1
ATOM 1407 O O . LEU A 1 168 ? 24.596 5.902 23.384 1.00 31.80 168 LEU A O 1
ATOM 1412 N N . VAL A 1 169 ? 26.194 5.559 21.821 1.00 35.13 169 VAL A N 1
ATOM 1413 C CA . VAL A 1 169 ? 27.185 5.162 22.816 1.00 39.30 169 VAL A CA 1
ATOM 1414 C C . VAL A 1 169 ? 27.644 6.331 23.689 1.00 33.85 169 VAL A C 1
ATOM 1415 O O . VAL A 1 169 ? 27.785 6.196 24.901 1.00 33.55 169 VAL A O 1
ATOM 1419 N N . TRP A 1 170 ? 27.908 7.475 23.075 1.00 31.68 170 TRP A N 1
ATOM 1420 C CA . TRP A 1 170 ? 28.288 8.645 23.853 1.00 31.43 170 TRP A CA 1
ATOM 1421 C C . TRP A 1 170 ? 27.097 9.109 24.698 1.00 29.03 170 TRP A C 1
ATOM 1422 O O . TRP A 1 170 ? 27.276 9.610 25.805 1.00 30.79 170 TRP A O 1
ATOM 1433 N N . GLY A 1 171 ? 25.889 8.923 24.172 1.00 26.52 171 GLY A N 1
ATOM 1434 C CA . GLY A 1 171 ? 24.668 9.258 24.899 1.00 32.31 171 GLY A CA 1
ATOM 1435 C C . GLY A 1 171 ? 24.509 8.397 26.137 1.00 30.55 171 GLY A C 1
ATOM 1436 O O . GLY A 1 171 ? 24.059 8.866 27.195 1.00 27.02 171 GLY A O 1
ATOM 1437 N N . ALA A 1 172 ? 24.879 7.126 26.020 1.00 28.89 172 ALA A N 1
ATOM 1438 C CA . ALA A 1 172 ? 24.820 6.216 27.163 1.00 30.03 172 ALA A CA 1
ATOM 1439 C C . ALA A 1 172 ? 25.863 6.562 28.214 1.00 28.42 172 ALA A C 1
ATOM 1440 O O . ALA A 1 172 ? 25.572 6.513 29.422 1.00 32.20 172 ALA A O 1
ATOM 1442 N N . ILE A 1 173 ? 27.067 6.933 27.784 1.00 28.43 173 ILE A N 1
ATOM 1443 C CA . ILE A 1 173 ? 28.096 7.393 28.702 1.00 32.16 173 ILE A CA 1
ATOM 1444 C C . ILE A 1 173 ? 27.618 8.649 29.454 1.00 33.65 173 ILE A C 1
ATOM 1445 O O . ILE A 1 173 ? 27.777 8.760 30.677 1.00 30.05 173 ILE A O 1
ATOM 1450 N N . SER A 1 174 ? 27.022 9.586 28.718 1.00 27.09 174 SER A N 1
ATOM 1451 C CA . SER A 1 174 ? 26.466 10.799 29.328 1.00 27.37 174 SER A CA 1
AT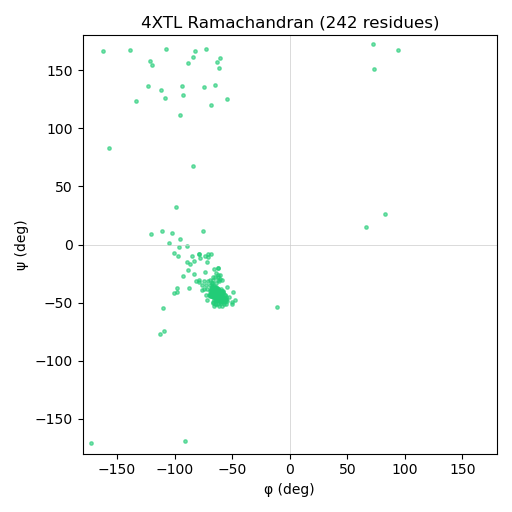OM 1452 C C . SER A 1 174 ? 25.390 10.441 30.349 1.00 28.28 174 SER A C 1
ATOM 1453 O O . SER A 1 174 ? 25.322 11.039 31.435 1.00 26.44 174 SER A O 1
ATOM 1456 N N . SER A 1 175 ? 24.541 9.480 29.992 1.00 26.27 175 SER A N 1
ATOM 1457 C CA . SER A 1 175 ? 23.443 9.023 30.850 1.00 25.33 175 SER A CA 1
ATOM 1458 C C . SER A 1 175 ? 23.945 8.421 32.166 1.00 27.93 175 SER A C 1
ATOM 1459 O O . SER A 1 175 ? 23.265 8.517 33.207 1.00 26.53 175 SER A O 1
ATOM 1462 N N . ALA A 1 176 ? 25.129 7.818 32.128 1.00 26.69 176 ALA A N 1
ATOM 1463 C CA . ALA A 1 176 ? 25.760 7.281 33.331 1.00 28.37 176 ALA A CA 1
ATOM 1464 C C . ALA A 1 176 ? 26.056 8.432 34.302 1.00 26.75 176 ALA A C 1
ATOM 1465 O O . ALA A 1 176 ? 25.835 8.310 35.504 1.00 25.75 176 ALA A O 1
ATOM 1467 N N . PHE A 1 177 ? 26.600 9.525 33.783 1.00 26.63 177 PHE A N 1
ATOM 1468 C CA . PHE A 1 177 ? 26.867 10.687 34.629 1.00 26.48 177 PHE A CA 1
ATOM 1469 C C . PHE A 1 177 ? 25.556 11.281 35.147 1.00 25.28 177 PHE A C 1
ATOM 1470 O O . PHE A 1 177 ? 25.468 11.665 36.323 1.00 24.48 177 PHE A O 1
ATOM 1478 N N . PHE A 1 178 ? 24.550 11.324 34.281 1.00 23.99 178 PHE A N 1
ATOM 1479 C CA A PHE A 1 178 ? 23.214 11.801 34.653 0.50 23.89 178 PHE A CA 1
ATOM 1480 C CA B PHE A 1 178 ? 23.214 11.801 34.653 0.50 23.90 178 PHE A CA 1
ATOM 1481 C C . PHE A 1 178 ? 22.640 11.008 35.825 1.00 26.71 178 PHE A C 1
ATOM 1482 O O . PHE A 1 178 ? 22.151 11.581 36.801 1.00 22.38 178 PHE A O 1
ATOM 1497 N N . PHE A 1 179 ? 22.678 9.683 35.734 1.00 23.40 179 PHE A N 1
ATOM 1498 C CA A PHE A 1 179 ? 22.170 8.856 36.821 0.50 24.53 179 PHE A CA 1
ATOM 1499 C CA B PHE A 1 179 ? 22.169 8.858 36.820 0.50 24.54 179 PHE A CA 1
ATOM 1500 C C . PHE A 1 179 ? 22.888 9.159 38.129 1.00 21.69 179 PHE A C 1
ATOM 1501 O O . PHE A 1 179 ? 22.271 9.196 39.199 1.00 25.54 179 PHE A O 1
ATOM 1516 N N . HIS A 1 180 ? 24.190 9.387 38.065 1.00 22.62 180 HIS A N 1
ATOM 1517 C CA . HIS A 1 180 ? 24.926 9.699 39.277 1.00 22.98 180 HIS A CA 1
ATOM 1518 C C . HIS A 1 180 ? 24.471 11.055 39.851 1.00 24.68 180 HIS A C 1
ATOM 1519 O O . HIS A 1 180 ? 24.361 11.216 41.062 1.00 23.47 180 HIS A O 1
ATOM 1526 N N . ILE A 1 181 ? 24.198 12.023 38.974 1.00 21.81 181 ILE A N 1
ATOM 1527 C CA . ILE A 1 181 ? 23.672 13.313 39.415 1.00 20.81 181 ILE A CA 1
ATOM 1528 C C . ILE A 1 181 ? 22.325 13.145 40.112 1.00 20.40 181 ILE A C 1
ATOM 1529 O O . ILE A 1 181 ? 22.092 13.744 41.174 1.00 21.28 181 ILE A O 1
ATOM 1534 N N . LEU A 1 182 ? 21.444 12.336 39.536 1.00 21.06 182 LEU A N 1
ATOM 1535 C CA . LEU A 1 182 ? 20.155 12.072 40.143 1.00 22.87 182 LEU A CA 1
ATOM 1536 C C . LEU A 1 182 ? 20.319 11.458 41.531 1.00 22.43 182 LEU A C 1
ATOM 1537 O O . LEU A 1 182 ? 19.623 11.839 42.465 1.00 21.87 182 LEU A O 1
ATOM 1542 N N . TRP A 1 183 ? 21.251 10.517 41.648 1.00 22.05 183 TRP A N 1
ATOM 1543 C CA . TRP A 1 183 ? 21.518 9.844 42.920 1.00 24.72 183 TRP A CA 1
ATOM 1544 C C . TRP A 1 183 ? 22.007 10.852 43.967 1.00 22.27 183 TRP A C 1
ATOM 1545 O O . TRP A 1 183 ? 21.552 10.850 45.120 1.00 24.25 183 TRP A O 1
ATOM 1556 N N . VAL A 1 184 ? 22.916 11.732 43.568 1.00 19.96 184 VAL A N 1
ATOM 1557 C CA . VAL A 1 184 ? 23.432 12.734 44.508 1.00 19.56 184 VAL A CA 1
ATOM 1558 C C . VAL A 1 184 ? 22.353 13.740 44.911 1.00 22.72 184 VAL A C 1
ATOM 1559 O O . VAL A 1 184 ? 22.217 14.070 46.085 1.00 22.35 184 VAL A O 1
ATOM 1563 N N . MET A 1 185 ? 21.578 14.223 43.935 1.00 19.53 185 MET A N 1
ATOM 1564 C CA . MET A 1 185 ? 20.522 15.173 44.224 1.00 19.19 185 MET A CA 1
ATOM 1565 C C . MET A 1 185 ? 19.458 14.556 45.140 1.00 18.51 185 MET A C 1
ATOM 1566 O O . MET A 1 185 ? 18.946 15.215 46.039 1.00 20.04 185 MET A O 1
ATOM 1571 N N . LYS A 1 186 ? 19.137 13.279 44.949 1.00 20.54 186 LYS A N 1
ATOM 1572 C CA . LYS A 1 186 ? 18.122 12.669 45.819 1.00 23.76 186 LYS A CA 1
ATOM 1573 C C . LYS A 1 186 ? 18.588 12.646 47.271 1.00 22.60 186 LYS A C 1
ATOM 1574 O O . LYS A 1 186 ? 17.818 12.919 48.194 1.00 23.45 186 LYS A O 1
ATOM 1579 N N . LYS A 1 187 ? 19.863 12.332 47.471 1.00 22.16 187 LYS A N 1
ATOM 1580 C CA . LYS A 1 187 ? 20.488 12.383 48.779 1.00 23.06 187 LYS A CA 1
ATOM 1581 C C . LYS A 1 187 ? 20.481 13.790 49.378 1.00 20.49 187 LYS A C 1
ATOM 1582 O O . LYS A 1 187 ? 20.155 13.992 50.546 1.00 22.10 187 LYS A O 1
ATOM 1586 N N . VAL A 1 188 ? 20.800 14.784 48.564 1.00 20.09 188 VAL A N 1
ATOM 1587 C CA . VAL A 1 188 ? 20.762 16.164 49.011 1.00 19.10 188 VAL A CA 1
ATOM 1588 C C . VAL A 1 188 ? 19.347 16.567 49.471 1.00 18.93 188 VAL A C 1
ATOM 1589 O O . VAL A 1 188 ? 19.172 17.189 50.523 1.00 20.61 188 VAL A O 1
ATOM 1593 N N . ILE A 1 189 ? 18.347 16.216 48.675 1.00 19.08 189 ILE A N 1
ATOM 1594 C CA . ILE A 1 189 ? 16.968 16.537 49.023 1.00 18.88 189 ILE A CA 1
ATOM 1595 C C . ILE A 1 189 ? 16.533 15.823 50.310 1.00 19.06 189 ILE A C 1
ATOM 1596 O O . ILE A 1 189 ? 15.933 16.429 51.187 1.00 21.53 189 ILE A O 1
ATOM 1601 N N . ASN A 1 190 ? 16.873 14.552 50.436 1.00 19.31 190 ASN A N 1
ATOM 1602 C CA . ASN A 1 190 ? 16.552 13.823 51.664 1.00 21.16 190 ASN A CA 1
ATOM 1603 C C . ASN A 1 190 ? 17.224 14.422 52.894 1.00 23.47 190 ASN A C 1
ATOM 1604 O O . ASN A 1 190 ? 16.577 14.596 53.941 1.00 22.78 190 ASN A O 1
ATOM 1609 N N . GLU A 1 191 ? 18.513 14.768 52.785 1.00 20.72 191 GLU A N 1
ATOM 1610 C CA . GLU A 1 191 ? 19.182 15.485 53.884 1.00 19.05 191 GLU A CA 1
ATOM 1611 C C . GLU A 1 191 ? 18.558 16.836 54.171 1.00 20.04 191 GLU A C 1
ATOM 1612 O O . GLU A 1 191 ? 18.355 17.195 55.322 1.00 20.86 191 GLU A O 1
ATOM 1618 N N . GLY A 1 192 ? 18.236 17.595 53.116 1.00 20.27 192 GLY A N 1
ATOM 1619 C CA . GLY A 1 192 ? 17.623 18.899 53.286 1.00 19.32 192 GLY A CA 1
ATOM 1620 C C . GLY A 1 192 ? 16.259 18.879 53.969 1.00 21.53 192 GLY A C 1
ATOM 1621 O O . GLY A 1 192 ? 15.873 19.835 54.630 1.00 21.69 192 GLY A O 1
ATOM 1622 N N . LYS A 1 193 ? 15.548 17.766 53.844 1.00 20.04 193 LYS A N 1
ATOM 1623 C CA . LYS A 1 193 ? 14.255 17.635 54.497 1.00 22.42 193 LYS A CA 1
ATOM 1624 C C . LYS A 1 193 ? 14.389 17.433 55.997 1.00 27.20 193 LYS A C 1
ATOM 1625 O O . LYS A 1 193 ? 13.465 17.734 56.734 1.00 24.24 193 LYS A O 1
ATOM 1631 N N . GLU A 1 194 ? 15.535 16.936 56.450 1.00 23.18 194 GLU A N 1
ATOM 1632 C CA A GLU A 1 194 ? 15.705 16.642 57.874 0.50 26.69 194 GLU A CA 1
ATOM 1633 C CA B GLU A 1 194 ? 15.700 16.639 57.873 0.50 26.51 194 GLU A CA 1
ATOM 1634 C C . GLU A 1 194 ? 15.682 17.910 58.708 1.00 27.31 194 GLU A C 1
ATOM 1635 O O . GLU A 1 194 ? 16.381 18.884 58.414 1.00 30.11 194 GLU A O 1
ATOM 1644 N N . GLY A 1 195 ? 14.857 17.907 59.751 1.00 30.48 195 GLY A N 1
ATOM 1645 C CA . GLY A 1 195 ? 14.794 19.047 60.671 1.00 43.24 195 GLY A CA 1
ATOM 1646 C C . GLY A 1 195 ? 14.266 20.391 60.167 1.00 51.95 195 GLY A C 1
ATOM 1647 O O . GLY A 1 195 ? 14.473 21.419 60.816 1.00 58.21 195 GLY A O 1
ATOM 1648 N N . ILE A 1 196 ? 13.598 20.414 59.015 1.00 29.04 196 ILE A N 1
ATOM 1649 C CA . ILE A 1 196 ? 12.940 21.635 58.573 1.00 26.90 196 ILE A CA 1
ATOM 1650 C C . ILE A 1 196 ? 11.434 21.448 58.727 1.00 21.57 196 ILE A C 1
ATOM 1651 O O . ILE A 1 196 ? 10.979 20.336 59.013 1.00 26.58 196 ILE A O 1
ATOM 1656 N N . SER A 1 197 ? 10.688 22.542 58.603 1.00 22.48 197 SER A N 1
ATOM 1657 C CA . SER A 1 197 ? 9.248 22.508 58.792 1.00 22.59 197 SER A CA 1
ATOM 1658 C C . SER A 1 197 ? 8.565 21.624 57.742 1.00 25.58 197 SER A C 1
ATOM 1659 O O .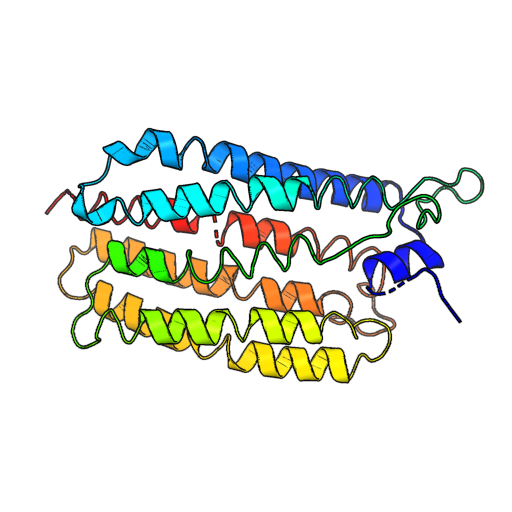 SER A 1 197 ? 9.068 21.430 56.630 1.00 23.24 197 SER A O 1
ATOM 1662 N N . PRO A 1 198 ? 7.366 21.128 58.049 1.00 18.87 198 PRO A N 1
ATOM 1663 C CA . PRO A 1 198 ? 6.745 20.294 57.036 1.00 20.67 198 PRO A CA 1
ATOM 1664 C C . PRO A 1 198 ? 6.417 21.077 55.762 1.00 19.93 198 PRO A C 1
ATOM 1665 O O . PRO A 1 198 ? 6.398 20.491 54.667 1.00 22.69 198 PRO A O 1
ATOM 1669 N N . ALA A 1 199 ? 6.177 22.374 55.895 1.00 19.26 199 ALA A N 1
ATOM 1670 C CA . ALA A 1 199 ? 5.922 23.210 54.716 1.00 23.49 199 ALA A CA 1
ATOM 1671 C C . ALA A 1 199 ? 7.151 23.195 53.795 1.00 23.06 199 ALA A C 1
ATOM 1672 O O . ALA A 1 199 ? 7.034 23.066 52.572 1.00 23.27 199 ALA A O 1
ATOM 1674 N N . GLY A 1 200 ? 8.338 23.296 54.383 1.00 20.89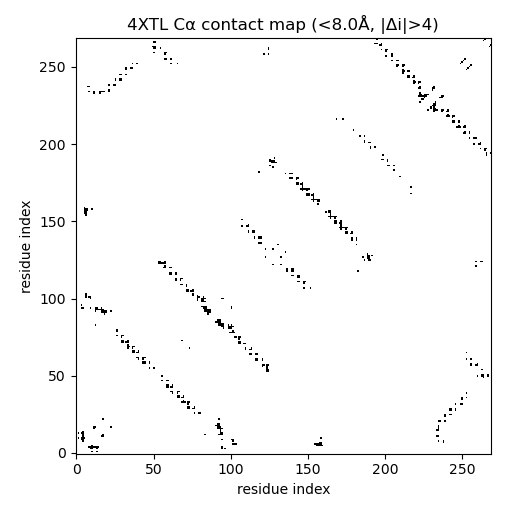 200 GLY A N 1
ATOM 1675 C CA . GLY A 1 200 ? 9.576 23.194 53.587 1.00 21.94 200 GLY A CA 1
ATOM 1676 C C . GLY A 1 200 ? 9.789 21.818 53.005 1.00 23.10 200 GLY A C 1
ATOM 1677 O O . GLY A 1 200 ? 10.229 21.659 51.855 1.00 21.33 200 GLY A O 1
ATOM 1678 N N . GLN A 1 201 ? 9.475 20.795 53.789 1.00 20.12 201 GLN A N 1
ATOM 1679 C CA . GLN A 1 201 ? 9.606 19.436 53.308 1.00 19.82 201 GLN A CA 1
ATOM 1680 C C . GLN A 1 201 ? 8.761 19.199 52.062 1.00 21.99 201 GLN A C 1
ATOM 1681 O O . GLN A 1 201 ? 9.182 18.510 51.134 1.00 24.09 201 GLN A O 1
ATOM 1687 N N . LYS A 1 202 ? 7.554 19.758 52.052 1.00 19.54 202 LYS A N 1
ATOM 1688 C CA . LYS A 1 202 ? 6.642 19.586 50.931 1.00 22.45 202 LYS A CA 1
ATOM 1689 C C . LYS A 1 202 ? 7.189 20.230 49.675 1.00 20.46 202 LYS A C 1
ATOM 1690 O O . LYS A 1 202 ? 7.091 19.678 48.579 1.00 20.91 202 LYS A O 1
ATOM 1692 N N . ILE A 1 203 ? 7.747 21.420 49.828 1.00 19.48 203 ILE A N 1
ATOM 1693 C CA . ILE A 1 203 ? 8.379 22.100 48.692 1.00 18.86 203 ILE A CA 1
ATOM 1694 C C . ILE A 1 203 ? 9.552 21.271 48.164 1.00 19.02 203 ILE A C 1
ATOM 1695 O O . ILE A 1 203 ? 9.697 21.110 46.952 1.00 20.19 203 ILE A O 1
ATOM 1700 N N . LEU A 1 204 ? 10.378 20.727 49.054 1.00 18.47 204 LEU A N 1
ATOM 1701 C CA . LEU A 1 204 ? 11.494 19.890 48.621 1.00 19.36 204 LEU A CA 1
ATOM 1702 C C . LEU A 1 204 ? 11.028 18.640 47.879 1.00 21.08 204 LEU A C 1
ATOM 1703 O O . LEU A 1 204 ? 11.633 18.235 46.901 1.00 19.91 204 LEU A O 1
ATOM 1708 N N . SER A 1 205 ? 9.922 18.041 48.325 1.00 20.71 205 SER A N 1
ATOM 1709 C CA . SER A 1 205 ? 9.355 16.906 47.593 1.00 22.38 205 SER A CA 1
ATOM 1710 C C . SER A 1 205 ? 8.994 17.301 46.177 1.00 20.53 205 SER A C 1
ATOM 1711 O O . SER A 1 205 ? 9.216 16.543 45.238 1.00 22.27 205 SER A O 1
ATOM 1714 N N . ASN A 1 206 ? 8.412 18.481 46.026 1.00 19.35 206 ASN A N 1
ATOM 1715 C CA . ASN A 1 206 ? 8.033 18.988 44.713 1.00 21.32 206 ASN A CA 1
ATOM 1716 C C . ASN A 1 206 ? 9.260 19.318 43.867 1.00 22.61 206 ASN A C 1
ATOM 1717 O O . ASN A 1 206 ? 9.279 19.058 42.667 1.00 22.02 206 ASN A O 1
ATOM 1722 N N . ILE A 1 207 ? 10.287 19.872 44.495 1.00 20.30 207 ILE A N 1
ATOM 1723 C CA . ILE A 1 207 ? 11.539 20.129 43.779 1.00 18.36 207 ILE A CA 1
ATOM 1724 C C . ILE A 1 207 ? 12.134 18.838 43.216 1.00 19.25 207 ILE A C 1
ATOM 1725 O O . ILE A 1 207 ? 12.594 18.803 42.062 1.00 19.62 207 ILE A O 1
ATOM 1730 N N . TRP A 1 208 ? 12.093 17.750 43.984 1.00 18.73 208 TRP A N 1
ATOM 1731 C CA . TRP A 1 208 ? 12.648 16.499 43.513 1.00 18.21 208 TRP A CA 1
ATOM 1732 C C . TRP A 1 208 ? 11.893 16.028 42.271 1.00 18.51 208 TRP A C 1
ATOM 1733 O O . TRP A 1 208 ? 12.495 15.638 41.273 1.00 20.55 208 TRP A O 1
ATOM 1744 N N . ILE A 1 209 ? 10.564 16.045 42.335 1.00 19.04 209 ILE A N 1
ATOM 1745 C CA . ILE A 1 209 ? 9.789 15.566 41.196 1.00 21.22 209 ILE A CA 1
ATOM 1746 C C . ILE A 1 209 ? 10.047 16.431 39.967 1.00 18.75 209 ILE A C 1
ATOM 1747 O O . ILE A 1 209 ? 10.231 15.926 38.869 1.00 21.27 209 ILE A O 1
ATOM 1752 N N . LEU A 1 210 ? 10.047 17.736 40.162 1.00 20.12 210 LEU A N 1
ATOM 1753 C CA . LEU A 1 210 ? 10.332 18.682 39.079 1.00 18.59 210 LEU A CA 1
ATOM 1754 C C . LEU A 1 210 ? 11.688 18.413 38.460 1.00 19.53 210 LEU A C 1
ATOM 1755 O O . LEU A 1 210 ? 11.841 18.414 37.243 1.00 19.35 210 LEU A O 1
ATOM 1760 N N . PHE A 1 211 ? 12.683 18.205 39.315 1.00 19.69 211 PHE A N 1
ATOM 1761 C CA . PHE A 1 211 ? 14.054 17.991 38.901 1.00 19.98 211 PHE A CA 1
ATOM 1762 C C . PHE A 1 211 ? 14.178 16.696 38.096 1.00 22.44 211 PHE A C 1
ATOM 1763 O O . PHE A 1 211 ? 14.720 16.650 36.991 1.00 20.47 211 PHE A O 1
ATOM 1771 N N . LEU A 1 212 ? 13.648 15.622 38.658 1.00 20.62 212 LEU A N 1
ATOM 1772 C CA . LEU A 1 212 ? 13.665 14.341 37.988 1.00 21.71 212 LEU A CA 1
ATOM 1773 C C . LEU A 1 212 ? 12.991 14.406 36.607 1.00 20.50 212 LEU A C 1
ATOM 1774 O O . LEU A 1 212 ? 13.543 13.943 35.606 1.00 23.87 212 LEU A O 1
ATOM 1779 N N . ILE A 1 213 ? 11.783 14.940 36.543 1.00 19.43 213 ILE A N 1
ATOM 1780 C CA . ILE A 1 213 ? 11.094 15.002 35.272 1.00 20.20 213 ILE A CA 1
ATOM 1781 C C . ILE A 1 213 ? 11.787 15.942 34.280 1.00 22.00 213 ILE A C 1
ATOM 1782 O O . ILE A 1 213 ? 12.059 15.570 33.147 1.00 23.08 213 ILE A O 1
ATOM 1787 N N . SER A 1 214 ? 12.092 17.153 34.713 1.00 19.86 214 SER A N 1
ATOM 1788 C CA . SER A 1 214 ? 12.598 18.157 33.778 1.00 19.56 214 SER A CA 1
ATOM 1789 C C . SER A 1 214 ? 13.968 17.753 33.247 1.00 20.14 214 SER A C 1
ATOM 1790 O O . SER A 1 214 ? 14.268 17.951 32.059 1.00 20.15 214 SER A O 1
ATOM 1793 N N . TRP A 1 215 ? 14.807 17.163 34.090 1.00 18.65 215 TRP A N 1
ATOM 1794 C CA . TRP A 1 215 ? 16.150 16.794 33.627 1.00 19.74 215 TRP A CA 1
ATOM 1795 C C . TRP A 1 215 ? 16.085 15.597 32.685 1.00 21.65 215 TRP A C 1
ATOM 1796 O O . TRP A 1 215 ? 16.860 15.535 31.736 1.00 22.43 215 TRP A O 1
ATOM 1807 N N . THR A 1 216 ? 15.162 14.674 32.925 1.00 22.30 216 THR A N 1
ATOM 1808 C CA A THR A 1 216 ? 15.003 13.499 32.052 0.50 20.85 216 THR A CA 1
ATOM 1809 C CA B THR A 1 216 ? 15.037 13.513 32.047 0.50 25.57 216 THR A CA 1
ATOM 1810 C C . THR A 1 216 ? 14.446 13.880 30.682 1.00 22.84 216 THR A C 1
ATOM 1811 O O . THR A 1 216 ? 14.611 13.133 29.704 1.00 24.23 216 THR A O 1
ATOM 1818 N N . LEU A 1 217 ? 13.792 15.036 30.582 1.00 19.72 217 LEU A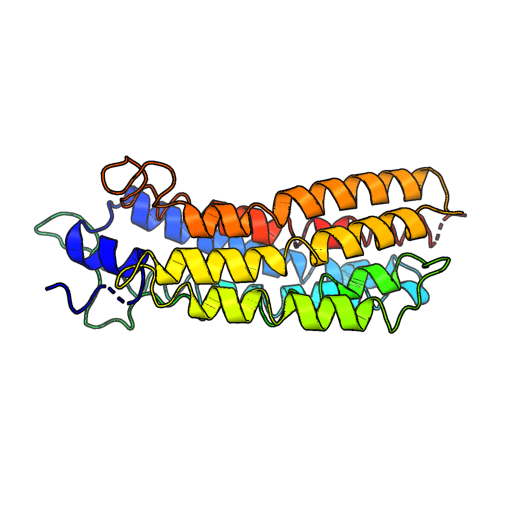 N 1
ATOM 1819 C CA . LEU A 1 217 ? 13.313 15.499 29.268 1.00 22.31 217 LEU A CA 1
ATOM 1820 C C . LEU A 1 217 ? 14.464 15.701 28.284 1.00 24.69 217 LEU A C 1
ATOM 1821 O O . LEU A 1 217 ? 14.270 15.552 27.077 1.00 23.58 217 LEU A O 1
ATOM 1826 N N . TYR A 1 218 ? 15.653 16.050 28.779 1.00 21.04 218 TYR A N 1
ATOM 1827 C CA . TYR A 1 218 ? 16.800 16.343 27.930 1.00 21.52 218 TYR A CA 1
ATOM 1828 C C . TYR A 1 218 ? 17.286 15.123 27.132 1.00 24.73 218 TYR A C 1
ATOM 1829 O O . TYR A 1 218 ? 17.409 15.204 25.911 1.00 24.19 218 TYR A O 1
ATOM 1838 N N . PRO A 1 219 ? 17.520 13.989 27.799 1.00 23.34 219 PRO A N 1
ATOM 1839 C CA . PRO A 1 219 ? 17.892 12.811 26.986 1.00 25.12 219 PRO A CA 1
ATOM 1840 C C . PRO A 1 219 ? 16.742 12.357 26.098 1.00 24.47 219 PRO A C 1
ATOM 1841 O O . PRO A 1 219 ? 16.971 11.801 25.019 1.00 26.48 219 PRO A O 1
ATOM 1845 N N . GLY A 1 220 ? 15.516 12.610 26.533 1.00 22.92 220 GLY A N 1
ATOM 1846 C CA . GLY A 1 220 ? 14.338 12.319 25.724 1.00 26.64 220 GLY A CA 1
ATOM 1847 C C . GLY A 1 220 ? 14.358 13.103 24.418 1.00 27.80 220 GLY A C 1
ATOM 1848 O O . GLY A 1 220 ? 14.101 12.566 23.342 1.00 26.79 220 GLY A O 1
ATOM 1849 N N . ALA A 1 221 ? 14.665 14.389 24.516 1.00 22.62 221 ALA A N 1
ATOM 1850 C CA . ALA A 1 221 ? 14.763 15.237 23.346 1.00 23.49 221 ALA A CA 1
ATOM 1851 C C . ALA A 1 221 ? 15.949 14.856 22.480 1.00 24.01 221 ALA A C 1
ATOM 1852 O O . ALA A 1 221 ? 15.846 14.876 21.254 1.00 25.61 221 ALA A O 1
ATOM 1854 N N . TYR A 1 222 ? 17.067 14.504 23.100 1.00 23.37 222 TYR A N 1
ATOM 1855 C CA . TYR A 1 222 ? 18.262 14.042 22.379 1.00 24.55 222 TYR A CA 1
ATOM 1856 C C . TYR A 1 222 ? 17.934 12.840 21.497 1.00 27.24 222 TYR A C 1
ATOM 1857 O O . TYR A 1 222 ? 18.386 12.765 20.342 1.00 27.27 222 TYR A O 1
ATOM 1866 N N . LEU A 1 223 ? 17.155 11.909 22.043 1.00 25.63 223 LEU A N 1
ATOM 1867 C CA . LEU A 1 223 ? 16.786 10.678 21.313 1.00 29.35 223 LEU A CA 1
ATOM 1868 C C . LEU A 1 223 ? 15.567 10.841 20.397 1.00 28.99 223 LEU A C 1
ATOM 1869 O O . LEU A 1 223 ? 15.280 9.941 19.595 1.00 29.39 223 LEU A O 1
ATOM 1874 N N . MET A 1 224 ? 14.865 11.970 20.494 1.00 24.78 224 MET A N 1
ATOM 1875 C CA . MET A 1 224 ? 13.520 12.107 19.939 1.00 26.61 224 MET A CA 1
ATOM 1876 C C . MET A 1 224 ? 13.353 11.614 18.496 1.00 31.09 224 MET A C 1
ATOM 1877 O O . MET A 1 224 ? 12.382 10.928 18.206 1.00 30.06 224 MET A O 1
ATOM 1882 N N . PRO A 1 225 ? 14.263 12.001 17.591 1.00 29.39 225 PRO A N 1
ATOM 1883 C CA . PRO A 1 225 ? 13.993 11.669 16.184 1.00 38.16 225 PRO A CA 1
ATOM 1884 C C . PRO A 1 225 ? 14.075 10.171 15.906 1.00 42.05 225 PRO A C 1
ATOM 1885 O O . PRO A 1 225 ? 13.695 9.731 14.819 1.00 38.81 225 PRO A O 1
ATOM 1889 N N . TYR A 1 226 ? 14.537 9.405 16.895 1.00 34.86 226 TYR A N 1
ATOM 1890 C CA A TYR A 1 226 ? 14.768 7.969 16.719 0.50 34.58 226 TYR A CA 1
ATOM 1891 C CA B TYR A 1 226 ? 14.779 7.969 16.722 0.50 37.00 226 TYR A CA 1
ATOM 1892 C C . TYR A 1 226 ? 13.837 7.112 17.566 1.00 40.90 226 TYR A C 1
ATOM 1893 O O . TYR A 1 226 ? 13.889 5.885 17.506 1.00 39.50 226 TYR A O 1
ATOM 1910 N N . LEU A 1 227 ? 12.962 7.757 18.337 1.00 36.36 227 LEU A N 1
ATOM 1911 C CA . LEU A 1 227 ? 12.056 7.044 19.229 1.00 37.97 227 LEU A CA 1
ATOM 1912 C C . LEU A 1 227 ? 10.954 6.289 18.476 1.00 46.70 227 LEU A C 1
ATOM 1913 O O . LEU A 1 227 ? 10.208 5.515 19.085 1.00 47.54 227 LEU A O 1
ATOM 1918 N N . THR A 1 228 ? 10.860 6.508 17.163 1.00 48.35 228 THR A N 1
ATOM 1919 C CA . THR A 1 228 ? 9.932 5.747 16.320 1.00 49.25 228 THR A CA 1
ATOM 1920 C C . THR A 1 228 ? 10.641 4.976 15.198 1.00 53.35 228 THR A C 1
ATOM 1921 O O . THR A 1 228 ? 9.985 4.441 14.314 1.00 56.24 228 THR A O 1
ATOM 1925 N N . GLY A 1 229 ? 11.971 4.929 15.225 1.00 59.35 229 GLY A N 1
ATOM 1926 C CA . GLY A 1 229 ? 12.744 4.257 14.177 1.00 52.96 229 GLY A CA 1
ATOM 1927 C C . GLY A 1 229 ? 13.211 5.187 13.070 1.00 66.25 229 GLY A C 1
ATOM 1928 O O . GLY A 1 229 ? 12.741 6.317 12.964 1.00 91.24 229 GLY A O 1
ATOM 1929 N N . VAL A 1 230 ? 14.132 4.709 12.234 0.50 67.11 230 VAL A N 1
ATOM 1930 C CA . VAL A 1 230 ? 14.654 5.513 11.125 0.50 62.07 230 VAL A CA 1
ATOM 1931 C C . VAL A 1 230 ? 13.622 5.677 10.009 0.50 63.49 230 VAL A C 1
ATOM 1932 O O . VAL A 1 230 ? 13.767 6.533 9.136 0.50 50.70 230 VAL A O 1
ATOM 1936 N N . ASP A 1 231 ? 12.580 4.854 10.039 1.00 68.44 231 ASP A N 1
ATOM 1937 C CA . ASP A 1 231 ? 11.465 4.997 9.106 1.00 73.65 231 ASP A CA 1
ATOM 1938 C C . ASP A 1 231 ? 10.218 5.464 9.854 1.00 67.26 231 ASP A C 1
ATOM 1939 O O . ASP A 1 231 ? 9.109 5.462 9.312 1.00 73.79 231 ASP A O 1
ATOM 1941 N N . GLY A 1 232 ? 10.405 5.872 11.106 1.00 62.79 232 GLY A N 1
ATOM 1942 C CA . GLY A 1 232 ? 9.289 6.296 11.945 1.00 51.15 232 GLY A CA 1
ATOM 1943 C C . GLY A 1 232 ? 8.873 7.738 11.707 1.00 41.63 232 GLY A C 1
ATOM 1944 O O . GLY A 1 232 ? 9.591 8.517 11.082 1.00 42.34 232 GLY A O 1
ATOM 1945 N N . PHE A 1 233 ? 7.706 8.076 12.231 1.00 39.47 233 PHE A N 1
ATOM 1946 C CA . PHE A 1 233 ? 7.079 9.380 12.049 1.00 49.64 233 PHE A CA 1
ATOM 1947 C C . PHE A 1 233 ? 7.914 10.536 12.633 1.00 47.77 233 PHE A C 1
ATOM 1948 O O . PHE A 1 233 ? 7.872 11.649 12.118 1.00 40.27 233 PHE A O 1
ATOM 1956 N N . LEU A 1 234 ? 8.707 10.255 13.666 1.00 41.81 234 LEU A N 1
ATOM 1957 C CA . LEU A 1 234 ? 9.549 11.288 14.297 1.00 38.22 234 LEU A CA 1
ATOM 1958 C C . LEU A 1 234 ? 10.845 11.499 13.556 1.00 37.77 234 LEU A C 1
ATOM 1959 O O . LEU A 1 234 ? 11.543 12.482 13.788 1.00 33.73 234 LEU A O 1
ATOM 1964 N N . TYR A 1 235 ? 11.188 10.580 12.653 1.00 35.78 235 TYR A N 1
ATOM 1965 C CA . TYR A 1 235 ? 12.414 10.728 11.894 1.00 36.30 235 TYR A CA 1
ATOM 1966 C C . TYR A 1 235 ? 12.115 11.641 10.714 1.00 49.60 235 TYR A C 1
ATOM 1967 O O . TYR A 1 235 ? 12.119 11.223 9.552 1.00 44.90 235 TYR A O 1
ATOM 1976 N N . SER A 1 236 ? 11.843 12.901 11.039 1.00 39.13 236 SER A N 1
ATOM 1977 C CA . SER A 1 236 ? 11.282 13.865 10.101 1.00 34.43 236 SER A CA 1
ATOM 1978 C C . SER A 1 236 ? 11.271 15.243 10.759 1.00 38.75 236 SER A C 1
ATOM 1979 O O . SER A 1 236 ? 11.830 15.416 11.841 1.00 32.66 236 SER A O 1
ATOM 1982 N N . GLU A 1 237 ? 10.622 16.212 10.121 1.00 33.69 237 GLU A N 1
ATOM 1983 C CA . GLU A 1 237 ? 10.440 17.532 10.737 1.00 35.06 237 GLU A CA 1
ATOM 1984 C C . GLU A 1 237 ? 9.651 17.450 12.042 1.00 33.10 237 GLU A C 1
ATOM 1985 O O . GLU A 1 237 ? 9.786 18.329 12.910 1.00 29.60 237 GLU A O 1
ATOM 1991 N N . ASP A 1 238 ? 8.818 16.423 12.180 1.00 29.98 238 ASP A N 1
ATOM 1992 C CA . ASP A 1 238 ? 8.020 16.240 13.384 1.00 32.68 238 ASP A CA 1
ATOM 1993 C C . ASP A 1 238 ? 8.940 15.988 14.587 1.00 31.14 238 ASP A C 1
ATOM 1994 O O . ASP A 1 238 ? 8.662 16.454 15.701 1.00 32.62 238 ASP A O 1
ATOM 1999 N N . GLY A 1 239 ? 10.022 15.254 14.352 1.00 28.71 239 GLY A N 1
ATOM 2000 C CA . GLY A 1 239 ? 11.034 14.981 15.381 1.00 34.35 239 GLY A CA 1
ATOM 2001 C C . GLY A 1 239 ? 11.807 16.237 15.763 1.00 33.47 239 GLY A C 1
ATOM 2002 O O . GLY A 1 239 ? 12.138 16.442 16.942 1.00 29.14 239 GLY A O 1
ATOM 2003 N N . VAL A 1 240 ? 12.082 17.087 14.771 1.00 26.83 240 VAL A N 1
ATOM 2004 C CA . VAL A 1 240 ? 12.716 18.374 15.025 1.00 32.36 240 VAL A CA 1
ATOM 2005 C C . VAL A 1 240 ? 11.794 19.247 15.866 1.00 28.64 240 VAL A C 1
ATOM 2006 O O . VAL A 1 240 ? 12.236 19.820 16.872 1.00 29.74 240 VAL A O 1
ATOM 2010 N N . MET A 1 241 ? 10.512 19.331 15.502 1.00 27.57 241 MET A N 1
ATOM 2011 C CA A MET A 1 241 ? 9.571 20.152 16.253 0.50 27.55 241 MET A CA 1
ATOM 2012 C CA B MET A 1 241 ? 9.547 20.137 16.252 0.50 29.15 241 MET A CA 1
ATOM 2013 C C . MET A 1 241 ? 9.455 19.634 17.685 1.00 31.87 241 MET A C 1
ATOM 2014 O O . MET A 1 241 ? 9.466 20.411 18.636 1.00 27.33 241 MET A O 1
ATOM 2023 N N . ALA A 1 242 ? 9.328 18.323 17.838 1.00 26.51 242 ALA A N 1
ATOM 2024 C CA . ALA A 1 242 ? 9.162 17.741 19.158 1.00 27.58 242 ALA A CA 1
ATOM 2025 C C . ALA A 1 242 ? 10.398 17.941 20.018 1.00 26.30 242 ALA A C 1
ATOM 2026 O O . ALA A 1 242 ? 10.285 18.249 21.205 1.00 25.15 242 ALA A O 1
ATOM 2028 N N . ARG A 1 243 ? 11.569 17.735 19.436 1.00 26.00 243 ARG A N 1
ATOM 2029 C CA . ARG A 1 243 ? 12.808 17.920 20.161 1.00 25.85 243 ARG A CA 1
ATOM 2030 C C . ARG A 1 243 ? 12.918 19.358 20.674 1.00 27.39 243 ARG A C 1
ATOM 2031 O O . ARG A 1 243 ? 13.213 19.589 21.851 1.00 24.75 243 ARG A O 1
ATOM 2039 N N . GLN A 1 244 ? 12.668 20.334 19.809 1.00 25.31 244 GLN A N 1
ATOM 2040 C CA A GLN A 1 244 ? 12.815 21.722 20.217 0.50 24.41 244 GLN A CA 1
ATOM 2041 C CA B GLN A 1 244 ? 12.804 21.728 20.210 0.50 26.14 244 GLN A CA 1
ATOM 2042 C C . GLN A 1 244 ? 11.758 22.137 21.239 1.00 26.81 244 GLN A C 1
ATOM 2043 O O . GLN A 1 244 ? 12.053 22.912 22.165 1.00 25.67 244 GLN A O 1
ATOM 2054 N N . LEU A 1 245 ? 10.546 21.597 21.117 1.00 23.29 245 LEU A N 1
ATOM 2055 C CA . LEU A 1 245 ? 9.506 21.822 22.089 1.00 26.06 245 LEU A CA 1
ATOM 2056 C C . LEU A 1 245 ? 9.894 21.253 23.439 1.00 23.37 245 LEU A C 1
ATOM 2057 O O . LEU A 1 245 ? 9.760 21.917 24.444 1.00 25.07 245 LEU A O 1
ATOM 2062 N N . VAL A 1 246 ? 10.389 20.019 23.452 1.00 22.71 246 VAL A N 1
ATOM 2063 C CA . VAL A 1 246 ? 10.737 19.375 24.708 1.00 23.65 246 VAL A CA 1
ATOM 2064 C C . VAL A 1 246 ? 11.935 20.074 25.381 1.00 24.24 246 VAL A C 1
ATOM 2065 O O . VAL A 1 246 ? 11.892 20.317 26.591 1.00 22.14 246 VAL A O 1
ATOM 2069 N N . TYR A 1 247 ? 12.957 20.444 24.605 1.00 22.25 247 TYR A N 1
ATOM 2070 C CA . TYR A 1 247 ? 14.081 21.190 25.166 1.00 23.77 247 TYR A CA 1
ATOM 2071 C C . TYR A 1 247 ? 13.589 22.492 25.795 1.00 24.56 247 TYR A C 1
ATOM 2072 O O . TYR A 1 247 ? 14.087 22.921 26.840 1.00 23.04 247 TYR A O 1
ATOM 2081 N N . THR A 1 248 ? 12.642 23.163 25.145 1.00 24.25 248 THR A N 1
ATOM 2082 C CA . THR A 1 248 ? 12.133 24.434 25.666 1.00 25.20 248 THR A CA 1
ATOM 2083 C C . THR A 1 248 ? 11.315 24.266 26.949 1.00 23.63 248 THR A C 1
ATOM 2084 O O . THR A 1 248 ? 11.520 25.004 27.925 1.00 24.31 248 THR A O 1
ATOM 2088 N N . ILE A 1 249 ? 10.442 23.272 26.987 1.00 22.07 249 ILE A N 1
ATOM 2089 C CA . ILE A 1 249 ? 9.724 22.907 28.201 1.00 22.72 249 ILE A CA 1
ATOM 2090 C C . ILE A 1 249 ? 10.726 22.579 29.324 1.00 22.60 249 ILE A C 1
ATOM 2091 O O . ILE A 1 249 ? 10.576 23.051 30.457 1.00 21.36 249 ILE A O 1
ATOM 2096 N N . ALA A 1 250 ? 11.751 21.790 28.997 1.00 20.91 250 ALA A N 1
ATOM 2097 C CA . ALA A 1 250 ? 12.774 21.367 29.965 1.00 21.57 250 ALA A CA 1
ATOM 2098 C C . ALA A 1 250 ? 13.546 22.580 30.513 1.00 20.76 250 ALA A C 1
ATOM 2099 O O . ALA A 1 250 ? 13.802 22.676 31.712 1.00 19.78 250 ALA A O 1
ATOM 2101 N N . ASP A 1 251 ? 13.905 23.498 29.618 1.00 20.26 251 ASP A N 1
ATOM 2102 C CA . ASP A 1 251 ? 14.657 24.705 30.010 1.00 21.47 251 ASP A CA 1
ATOM 2103 C C . ASP A 1 251 ? 13.850 25.572 30.952 1.00 21.83 251 ASP A C 1
ATOM 2104 O O . ASP A 1 251 ? 14.335 26.014 32.004 1.00 21.38 251 ASP A O 1
ATOM 2109 N N . VAL A 1 252 ? 12.595 25.831 30.607 1.00 21.35 252 VAL A N 1
ATOM 2110 C CA . VAL A 1 252 ? 11.749 26.616 31.466 1.00 22.01 252 VAL A CA 1
ATOM 2111 C C . VAL A 1 252 ? 11.569 25.943 32.836 1.00 21.51 252 VAL A C 1
ATOM 2112 O O . VAL A 1 252 ? 11.603 26.595 33.893 1.00 21.55 252 VAL A O 1
ATOM 2116 N N . SER A 1 253 ? 11.372 24.630 32.823 1.00 19.64 253 SER A N 1
ATOM 2117 C CA . SER A 1 253 ? 11.087 23.905 34.050 1.00 18.84 253 SER A CA 1
ATOM 2118 C C . SER A 1 253 ? 12.319 23.797 34.951 1.00 19.36 253 SER A C 1
ATOM 2119 O O . SER A 1 253 ? 12.264 24.050 36.171 1.00 19.61 253 SER A O 1
ATOM 2122 N N . SER A 1 254 ? 13.432 23.414 34.351 1.00 19.18 254 SER A N 1
ATOM 2123 C CA . SER A 1 254 ? 14.652 23.152 35.091 1.00 19.64 254 SER A CA 1
ATOM 2124 C C . SER A 1 254 ? 15.363 24.406 35.554 1.00 22.31 254 SER A C 1
ATOM 2125 O O . SER A 1 254 ? 16.179 24.343 36.482 1.00 18.69 254 SER A O 1
ATOM 2157 N N . VAL A 1 256 ? 13.694 28.046 35.424 1.00 19.19 256 VAL A N 1
ATOM 2158 C CA . VAL A 1 256 ? 12.789 29.034 36.005 1.00 18.98 256 VAL A CA 1
ATOM 2159 C C . VAL A 1 256 ? 11.908 28.431 37.095 1.00 20.04 256 VAL A C 1
ATOM 2160 O O . VAL A 1 256 ? 11.866 28.922 38.216 1.00 20.63 256 VAL A O 1
ATOM 2164 N N . ILE A 1 257 ? 11.193 27.355 36.785 1.00 19.19 257 ILE A N 1
ATOM 2165 C CA . ILE A 1 257 ? 10.332 26.798 37.798 1.00 21.31 257 ILE A CA 1
ATOM 2166 C C . ILE A 1 257 ? 11.115 26.280 38.999 1.00 21.33 257 ILE A C 1
ATOM 2167 O O . ILE A 1 257 ? 10.732 26.521 40.155 1.00 19.44 257 ILE A O 1
ATOM 2172 N N . TYR A 1 258 ? 12.232 25.599 38.738 1.00 20.14 258 TYR A N 1
ATOM 2173 C CA . TYR A 1 258 ? 13.146 25.151 39.793 1.00 19.04 258 TYR A CA 1
ATOM 2174 C C . TYR A 1 258 ? 13.600 26.333 40.659 1.00 17.99 258 TYR A C 1
ATOM 2175 O O . TYR A 1 258 ? 13.561 26.285 41.882 1.00 18.59 258 TYR A O 1
ATOM 2184 N N . GLY A 1 259 ? 14.011 27.425 40.015 1.00 18.93 259 GLY A N 1
ATOM 2185 C CA . GLY A 1 259 ? 14.423 28.604 40.770 1.00 17.93 259 GLY A CA 1
ATOM 2186 C C . GLY A 1 259 ? 13.306 29.195 41.602 1.00 17.29 259 GLY A C 1
ATOM 2187 O O . GLY A 1 259 ? 13.529 29.674 42.719 1.00 19.65 259 GLY A O 1
ATOM 2188 N N . VAL A 1 260 ? 12.099 29.216 41.065 1.00 18.63 260 VAL A N 1
ATOM 2189 C CA . VAL A 1 260 ? 10.962 29.743 41.821 1.00 22.28 260 VAL A CA 1
ATOM 2190 C C . VAL A 1 260 ? 10.687 28.890 43.052 1.00 19.88 260 VAL A C 1
ATOM 2191 O O . VAL A 1 260 ? 10.473 29.423 44.149 1.00 20.81 260 VAL A O 1
ATOM 2195 N N . LEU A 1 261 ? 10.684 27.572 42.879 1.00 18.87 261 LEU A N 1
ATOM 2196 C CA . LEU A 1 261 ? 10.461 26.680 44.021 1.00 20.66 261 LEU A CA 1
ATOM 2197 C C . LEU A 1 261 ? 11.536 26.827 45.075 1.00 20.64 261 LEU A C 1
ATOM 2198 O O . LEU A 1 261 ? 11.248 26.827 46.267 1.00 19.30 261 LEU A O 1
ATOM 2203 N N . LEU A 1 262 ? 12.795 26.925 44.660 1.00 20.40 262 LEU A N 1
ATOM 2204 C CA A LEU A 1 262 ? 13.863 27.115 45.622 0.70 19.36 262 LEU A CA 1
ATOM 2205 C CA B LEU A 1 262 ? 13.873 27.112 45.616 0.30 21.03 262 LEU A CA 1
ATOM 2206 C C . LEU A 1 262 ? 13.683 28.413 46.381 1.00 19.73 262 LEU A C 1
ATOM 2207 O O . LEU A 1 262 ? 13.891 28.469 47.587 1.00 19.15 262 LEU A O 1
ATOM 2216 N N . GLY A 1 263 ? 13.285 29.474 45.670 1.00 20.98 263 GLY A N 1
ATOM 2217 C CA . GLY A 1 263 ? 13.035 30.752 46.326 1.00 22.64 263 GLY A CA 1
ATOM 2218 C C . GLY A 1 263 ? 11.892 30.655 47.335 1.00 22.09 263 GLY A C 1
ATOM 2219 O O . GLY A 1 263 ? 11.959 31.225 48.417 1.00 23.12 263 GLY A O 1
ATOM 2220 N N . ASN A 1 264 ? 10.840 29.918 46.983 1.00 21.41 264 ASN A N 1
ATOM 2221 C CA . ASN A 1 264 ? 9.723 29.691 47.900 1.00 24.75 264 ASN A CA 1
ATOM 2222 C C . ASN A 1 264 ? 10.145 28.870 49.119 1.00 25.53 264 ASN A C 1
ATOM 2223 O O . ASN A 1 264 ? 9.685 29.117 50.235 1.00 23.40 264 ASN A O 1
ATOM 2228 N N . LEU A 1 265 ? 11.048 27.908 48.908 1.00 22.10 265 LEU A N 1
ATOM 2229 C CA . LEU A 1 265 ? 11.601 27.137 50.013 1.00 22.26 265 LEU A CA 1
ATOM 2230 C C . LEU A 1 265 ? 12.372 28.075 50.944 1.00 26.07 265 LEU A C 1
ATOM 2231 O O . LEU A 1 265 ? 12.196 28.044 52.159 1.00 22.78 265 LEU A O 1
ATOM 2236 N N . ALA A 1 266 ? 13.221 28.924 50.366 1.00 21.11 266 ALA A N 1
ATOM 2237 C CA . ALA A 1 266 ? 14.009 29.859 51.148 1.00 23.65 266 ALA A CA 1
ATOM 2238 C C . ALA A 1 266 ? 13.127 30.743 52.023 1.00 26.08 266 ALA A C 1
ATOM 2239 O O . ALA A 1 266 ? 13.438 30.982 53.194 1.00 27.65 266 ALA A O 1
ATOM 2241 N N . ILE A 1 267 ? 12.037 31.224 51.452 1.00 25.42 267 ILE A N 1
ATOM 2242 C CA . ILE A 1 267 ? 11.076 32.025 52.210 1.00 28.19 267 ILE A CA 1
ATOM 2243 C C . ILE A 1 267 ? 10.486 31.216 53.359 1.00 30.86 267 ILE A C 1
ATOM 2244 O O . ILE A 1 267 ? 10.401 31.696 54.482 1.00 31.90 267 ILE A O 1
ATOM 2249 N N . THR A 1 268 ? 10.114 29.970 53.109 1.00 30.99 268 THR A N 1
ATOM 2250 C CA A THR A 1 268 ? 9.525 29.154 54.174 0.70 32.22 268 THR A CA 1
ATOM 2251 C CA B THR A 1 268 ? 9.528 29.136 54.149 0.30 29.92 268 THR A CA 1
ATOM 2252 C C . THR A 1 268 ? 10.526 28.924 55.284 1.00 38.68 268 THR A C 1
ATOM 2253 O O . THR A 1 268 ? 10.142 28.763 56.454 1.00 36.59 268 THR A O 1
ATOM 2260 N N . LEU A 1 269 ? 11.812 28.930 54.936 1.00 32.44 269 LEU A N 1
ATOM 2261 C CA . LEU A 1 269 ? 12.878 28.785 55.916 1.00 37.53 269 LEU A CA 1
ATOM 2262 C C . LEU A 1 269 ? 13.276 30.155 56.517 1.00 39.47 269 LEU A C 1
ATO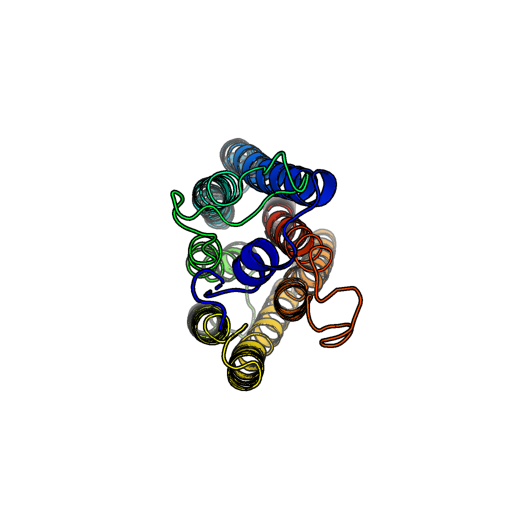M 2263 O O . LEU A 1 269 ? 13.973 30.198 57.526 1.00 55.96 269 LEU A O 1
ATOM 2268 N N . SER A 1 270 ? 12.896 31.253 55.863 1.00 49.51 270 SER A N 1
ATOM 2269 C CA . SER A 1 270 ? 13.419 32.602 56.195 1.00 44.94 270 SER A CA 1
ATOM 2270 C C . SER A 1 270 ? 12.733 33.163 57.436 1.00 58.91 270 SER A C 1
ATOM 2271 O O . SER A 1 270 ? 12.395 32.420 58.365 1.00 75.40 270 SER A O 1
ATOM 2274 N N . ASN A 1 272 ? 10.234 31.514 58.272 1.00 71.68 272 ASN A N 1
ATOM 2275 C CA . ASN A 1 272 ? 8.976 31.491 59.013 1.00 64.43 272 ASN A CA 1
ATOM 2276 C C . ASN A 1 272 ? 9.129 30.837 60.385 1.00 72.42 272 ASN A C 1
ATOM 2277 O O . ASN A 1 272 ? 8.514 31.272 61.358 1.00 88.82 272 ASN A O 1
ATOM 2282 N N . LYS A 1 273 ? 9.947 29.791 60.460 1.00 76.43 273 LYS A N 1
ATOM 2283 C CA . LYS A 1 273 ? 10.165 29.089 61.721 1.00 80.30 273 LYS A CA 1
ATOM 2284 C C . LYS A 1 273 ? 10.995 29.947 62.677 1.00 84.19 273 LYS A C 1
ATOM 2285 O O . LYS A 1 273 ? 10.616 30.150 63.832 1.00 91.08 273 LYS A O 1
#

Organism: NCBI:txid308116

B-factor: mean 35.29, std 16.35, range [16.67, 124.03]

Secondary structure (P-SEA, 3-state):
cccccccaaaaaaacccccaaaaaaaaaaaaaaaaaaaaaaaaaaaaccccccccaaaaaaaaaaaaaaaaaaaaaaaaaaacbbbbccccccccccccccccaaaaaaaaaacaaaaaaaaaaccccccccaaaaaaaaaaaaaaaaaaaaaaaaaccccaaaaaaaaaaaaaaaaaaaaaaaaaaaaaaccccaaaaaaaaaaaaaaaaaaaaaaaaaacccccccccccccaaaaaaaaaaaaaaaaaccaaaaaaaaaaaaaccc

Nearest PDB structures (foldseek):
  4xtl-assembly1_A  TM=1.004E+00  e=5.414E-39  Dokdonia eikasta
  6yby-assembly1_A  TM=1.003E+00  e=2.874E-38  Dokdonia eikasta
  6rf9-assembly1_A  TM=1.003E+00  e=4.857E-38  Dokdonia eikasta
  6rfc-assembly1_A  TM=1.002E+00  e=1.146E-37  Dokdonia eikasta
  6rfa-assembly1_A  TM=1.003E+00  e=1.261E-37  Dokdonia eikasta

InterPro domains:
  IPR001425 Archaeal/bacterial/fungal rhodopsins [PF01036] (27-269)
  IPR001425 Archaeal/bacterial/fungal rhodopsins [PR00251] (30-49)
  IPR001425 Archaeal/bacterial/fungal rhodopsins [PR00251] (107-128)
  IPR001425 Archaeal/bacterial/fungal rhodopsins [PR00251] (166-187)
  IPR001425 Archaeal/bacterial/fungal rhodopsins [PR00251] (245-263)
  IPR001425 Archaeal/bacterial/fungal rhodopsins [SM01021] (29-280)